Protein AF-A0A7S0F128-F1 (afdb_monomer)

Nearest PDB structures (foldseek):
  6a6o-assembly1_A  TM=8.623E-01  e=6.755E-11  Caldicellulosiruptor acetigenus 6A
  3bxp-assembly1_A  TM=6.595E-01  e=3.111E-07  Lactiplantibacillus plantarum WCFS1
  6nkf-assembly2_B  TM=7.740E-01  e=2.042E-06  metagenome
  1cle-assembly1_A  TM=6.226E-01  e=1.978E-05  Limtongozyma cylindracea
  1llf-assembly1_B  TM=6.114E-01  e=4.310E-05  Limtongozyma cylindracea

Radius of gyration: 17.19 Å; Cα contacts (8 Å, |Δi|>4): 386; chains: 1; bounding box: 52×35×49 Å

Solvent-accessible surface area (backbone atoms only — not comparable to full-atom values): 11324 Å² total; per-residue (Å²): 116,78,78,53,59,84,44,45,72,32,43,60,30,86,76,58,48,73,45,81,72,36,71,45,38,81,91,66,60,88,60,60,25,39,35,36,38,34,28,38,26,43,78,54,37,26,43,49,32,65,94,47,77,68,48,52,49,53,52,52,54,52,48,68,67,26,61,32,28,34,30,40,47,46,48,36,19,45,70,61,68,86,42,102,56,88,52,51,30,87,67,87,66,35,49,62,63,47,65,27,40,49,40,50,33,49,47,41,9,47,53,31,45,43,24,69,71,36,74,90,71,42,32,33,51,84,36,35,31,36,35,12,28,27,38,15,10,28,46,47,53,50,32,66,73,48,34,85,60,83,83,67,78,85,86,57,80,48,68,76,45,69,28,58,57,72,41,78,44,70,43,74,52,45,69,63,73,78,74,44,70,101,81,61,80,84,83,80,79,82,80,75,76,82,76,88,84,81,86,133

Organism: NCBI:txid33657

InterPro domains:
  IPR013094 Alpha/beta hydrolase fold-3 [PF07859] (106-179)
  IPR029058 Alpha/Beta hydrolase fold [G3DSA:3.40.50.1820] (18-198)
  IPR029058 Alpha/Beta hydrolase fold [SSF53474] (30-180)
  IPR050300 GDXG lipolytic enzyme [PTHR48081] (28-182)

Sequence (200 aa):
LPELKAFHGLGRVEVPGVALACAPSASTQSAPATSVIVAPGGAYKFVGVPGKPEADSVLQWLCATGDVAVFVLKYRVPVVGPPATPEISNFGGLPWGDAALMDAQRAVRLVRWWAAHNQSLKLDPSRVGFLGLSAGAHLVAHLAWRHDERLYARLDAVDEENALPNFQILVYPWNLERLAPSSRWLGVTLQRQPSNASRL

Foldseek 3Di:
DVVLVVQPFAQFDPDKDKDWLAAADPVQPPAAAAEEEEFADDQLRGGDDDPDPPSVVVSVVVRVVSRYTYMYIDFGGANDHQDPDRFFGPPVRHGPCLRRLVSLLLNLLVVLVCCVPVVVRRHDSLRYEYEYAAQGLLSLLLCQLCQPPDSDDDDDPSNVDRSHHNYYHRHNYYDNVVSDDPPDDSDDDDDDDPDPPPDD

Secondary structure (DSSP, 8-state):
-GGGGGGTTBSSB-S-EEEEEEPPPTTT-SSPEEEEEEE--STTTSB--SS-HHHHHHHHHHHHH-SEEEEEEE--B-SSSS-SSTTB-TTTTPBTTHHHHHHHHHHHHHHHHHHHH-TTT-EEEEEEEEEEETHHHHHHHHHHHSTTS--S---SGGGGS--S-SEEEEES-S-GGGG--TT--------PPPP-----

Mean predicted aligned error: 9.22 Å

Structure (mmCIF, N/CA/C/O backbone):
data_AF-A0A7S0F128-F1
#
_entry.id   AF-A0A7S0F128-F1
#
loop_
_atom_site.group_PDB
_atom_site.id
_atom_site.type_symbol
_atom_site.label_atom_id
_atom_site.label_alt_id
_atom_site.label_comp_id
_atom_site.label_asym_id
_atom_site.label_entity_id
_atom_site.label_seq_id
_atom_site.pdbx_PDB_ins_code
_atom_site.Cartn_x
_atom_site.Cartn_y
_atom_site.Cartn_z
_atom_site.occupancy
_atom_site.B_iso_or_equiv
_atom_site.auth_seq_id
_atom_site.auth_comp_id
_atom_site.auth_asym_id
_atom_site.auth_atom_id
_atom_site.pdbx_PDB_model_num
ATOM 1 N N . LEU A 1 1 ? 10.679 6.109 15.583 1.00 51.44 1 LEU A N 1
ATOM 2 C CA . LEU A 1 1 ? 10.374 4.940 14.724 1.00 51.44 1 LEU A CA 1
ATOM 3 C C . LEU A 1 1 ? 11.666 4.294 14.218 1.00 51.44 1 LEU A C 1
ATOM 5 O O . LEU A 1 1 ? 12.116 4.617 13.125 1.00 51.44 1 LEU A O 1
ATOM 9 N N . PRO A 1 2 ? 12.318 3.439 15.024 1.00 40.84 2 PRO A N 1
ATOM 10 C CA . PRO A 1 2 ? 13.569 2.770 14.645 1.00 40.84 2 PRO A CA 1
ATOM 11 C C . PRO A 1 2 ? 13.434 1.868 13.408 1.00 40.84 2 PRO A C 1
ATOM 13 O O . PRO A 1 2 ? 14.369 1.794 12.619 1.00 40.84 2 PRO A O 1
ATOM 16 N N . GLU A 1 3 ? 12.267 1.255 13.194 1.00 47.59 3 GLU A N 1
ATOM 17 C CA . GLU A 1 3 ? 12.024 0.302 12.096 1.00 47.59 3 GLU A CA 1
ATOM 18 C C . GLU A 1 3 ? 11.924 0.969 10.713 1.00 47.59 3 GLU A C 1
ATOM 20 O O . GLU A 1 3 ? 12.293 0.379 9.699 1.00 47.59 3 GLU A O 1
ATOM 25 N N . LEU A 1 4 ? 11.558 2.255 10.663 1.00 55.09 4 LEU A N 1
ATOM 26 C CA . LEU A 1 4 ? 11.583 3.047 9.428 1.00 55.09 4 LEU A CA 1
ATOM 27 C C . LEU A 1 4 ? 13.004 3.441 8.992 1.00 55.09 4 LEU A C 1
ATOM 29 O O . LEU A 1 4 ? 13.188 3.920 7.876 1.00 55.09 4 LEU A O 1
ATOM 33 N N . LYS A 1 5 ? 14.040 3.210 9.815 1.00 51.34 5 LYS A N 1
ATOM 34 C CA . LYS A 1 5 ? 15.436 3.439 9.394 1.00 51.34 5 LYS A CA 1
ATOM 35 C C . LYS A 1 5 ? 15.837 2.543 8.216 1.00 51.34 5 LYS A C 1
ATOM 37 O O . LYS A 1 5 ? 16.648 2.960 7.398 1.00 51.34 5 LYS A O 1
ATOM 42 N N . ALA A 1 6 ? 15.214 1.368 8.071 1.00 53.59 6 ALA A N 1
ATOM 43 C CA . ALA A 1 6 ? 15.409 0.470 6.926 1.00 53.59 6 ALA A CA 1
ATOM 44 C C . ALA A 1 6 ? 14.787 0.987 5.606 1.00 53.59 6 ALA A C 1
ATOM 46 O O . ALA A 1 6 ? 14.883 0.316 4.575 1.00 53.59 6 ALA A O 1
ATOM 47 N N . PHE A 1 7 ? 14.131 2.153 5.639 1.00 55.12 7 PHE A N 1
ATOM 48 C CA . PHE A 1 7 ? 13.485 2.809 4.501 1.00 55.12 7 PHE A CA 1
ATOM 49 C C . PHE A 1 7 ? 14.246 4.068 4.031 1.00 55.12 7 PHE A C 1
ATOM 51 O O . PHE A 1 7 ? 13.759 4.756 3.142 1.00 55.12 7 PHE A O 1
ATOM 58 N N . HIS A 1 8 ? 15.419 4.376 4.606 1.00 53.56 8 HIS A N 1
ATOM 59 C CA . HIS A 1 8 ? 16.143 5.637 4.391 1.00 53.56 8 HIS A CA 1
ATOM 60 C C . HIS A 1 8 ? 16.743 5.784 2.987 1.00 53.56 8 HIS A C 1
ATOM 62 O O . HIS A 1 8 ? 17.590 4.979 2.606 1.00 53.56 8 HIS A O 1
ATOM 68 N N . GLY A 1 9 ? 16.374 6.852 2.262 1.00 53.94 9 GLY A N 1
ATOM 69 C CA . GLY A 1 9 ? 17.091 7.356 1.081 1.00 53.94 9 GLY A CA 1
ATOM 70 C C . GLY A 1 9 ? 17.435 6.282 0.050 1.00 53.94 9 GLY A C 1
ATOM 71 O O . GLY A 1 9 ? 18.513 6.317 -0.544 1.00 53.94 9 GLY A O 1
ATOM 72 N N . LEU A 1 10 ? 16.559 5.289 -0.106 1.00 59.03 10 LEU A N 1
ATOM 73 C CA . LEU A 1 10 ? 16.876 4.099 -0.875 1.00 59.03 10 LEU A CA 1
ATOM 74 C C . LEU A 1 10 ? 16.867 4.461 -2.355 1.00 59.03 10 LEU A C 1
ATOM 76 O O . LEU A 1 10 ? 15.809 4.774 -2.894 1.00 59.03 10 LEU A O 1
ATOM 80 N N . GLY A 1 11 ? 18.049 4.431 -2.978 1.00 65.38 11 GLY A N 1
ATOM 81 C CA . GLY A 1 11 ? 18.218 4.487 -4.430 1.00 65.38 11 GLY A CA 1
ATOM 82 C C . GLY A 1 11 ? 17.528 3.290 -5.085 1.00 65.38 11 GLY A C 1
ATOM 83 O O . GLY A 1 11 ? 16.309 3.274 -5.207 1.00 65.38 11 GLY A O 1
ATOM 84 N N . ARG A 1 12 ? 18.275 2.240 -5.462 1.00 75.19 12 ARG A N 1
ATOM 85 C CA . ARG A 1 12 ? 17.626 0.977 -5.863 1.00 75.19 12 ARG A CA 1
ATOM 86 C C . ARG A 1 12 ? 16.820 0.431 -4.705 1.00 75.19 12 ARG A C 1
ATOM 88 O O . ARG A 1 12 ? 17.366 0.230 -3.622 1.00 75.19 12 ARG A O 1
ATOM 95 N N . VAL A 1 13 ? 15.584 0.050 -4.982 1.00 81.44 13 VAL A N 1
ATOM 96 C CA . VAL A 1 13 ? 14.860 -0.884 -4.125 1.00 81.44 13 VAL A CA 1
ATOM 97 C C . VAL A 1 13 ? 14.639 -2.149 -4.930 1.00 81.44 13 VAL A C 1
ATOM 99 O O . VAL A 1 13 ? 13.891 -2.136 -5.899 1.00 81.44 13 VAL A O 1
ATOM 102 N N . GLU A 1 14 ? 15.306 -3.233 -4.544 1.00 82.69 14 GLU A N 1
ATOM 103 C CA . GLU A 1 14 ? 15.097 -4.562 -5.136 1.00 82.69 14 GLU A CA 1
ATOM 104 C C . GLU A 1 14 ? 14.191 -5.439 -4.280 1.00 82.69 14 GLU A C 1
ATOM 106 O O . GLU A 1 14 ? 13.416 -6.227 -4.812 1.00 82.69 14 GLU A O 1
ATOM 111 N N . VAL A 1 15 ? 14.275 -5.279 -2.959 1.00 87.62 15 VAL A N 1
ATOM 112 C CA . VAL A 1 15 ? 13.485 -6.044 -1.997 1.00 87.62 15 VAL A CA 1
ATOM 113 C C . VAL A 1 15 ? 12.378 -5.139 -1.458 1.00 87.62 15 VAL A C 1
ATOM 115 O O . VAL A 1 15 ? 12.677 -4.212 -0.688 1.00 87.62 15 VAL A O 1
ATOM 118 N N . PRO A 1 16 ? 11.118 -5.362 -1.868 1.00 91.75 16 PRO A N 1
ATOM 119 C CA . PRO A 1 16 ? 9.998 -4.581 -1.373 1.00 91.75 16 PRO A CA 1
ATOM 120 C C . PRO A 1 16 ? 9.694 -4.920 0.086 1.00 91.75 16 PRO A C 1
ATOM 122 O O . PRO A 1 16 ? 10.146 -5.931 0.624 1.00 91.75 16 PRO A O 1
ATOM 125 N N . GLY A 1 17 ? 8.915 -4.070 0.744 1.00 91.94 17 GLY A N 1
ATOM 126 C CA . GLY A 1 17 ? 8.465 -4.344 2.103 1.00 91.94 17 GLY A CA 1
ATOM 127 C C . GLY A 1 17 ? 7.377 -3.398 2.578 1.00 91.94 17 GLY A C 1
ATOM 128 O O . GLY A 1 17 ? 7.241 -2.281 2.083 1.00 91.94 17 GLY A O 1
ATOM 129 N N . VAL A 1 18 ? 6.632 -3.855 3.578 1.00 94.31 18 VAL A N 1
ATOM 130 C CA . VAL A 1 18 ? 5.614 -3.071 4.276 1.00 94.31 18 VAL A CA 1
ATOM 131 C C . VAL A 1 18 ? 5.978 -3.050 5.752 1.00 94.31 18 VAL A C 1
ATOM 133 O O . VAL A 1 18 ? 6.221 -4.104 6.332 1.00 94.31 18 VAL A O 1
ATOM 136 N N . ALA A 1 19 ? 6.027 -1.863 6.350 1.00 92.06 19 ALA A N 1
ATOM 137 C CA . ALA A 1 19 ? 6.292 -1.701 7.778 1.00 92.06 19 ALA A CA 1
ATOM 138 C C . ALA A 1 19 ? 5.160 -0.936 8.459 1.00 92.06 19 ALA A C 1
ATOM 140 O O . ALA A 1 19 ? 4.629 0.016 7.890 1.00 92.06 19 ALA A O 1
ATOM 141 N N . LEU A 1 20 ? 4.819 -1.328 9.687 1.00 93.19 20 LEU A N 1
ATOM 142 C CA . LEU A 1 20 ? 3.905 -0.576 10.541 1.00 93.19 20 LEU A CA 1
ATOM 143 C C . LEU A 1 20 ? 4.643 0.655 11.088 1.00 93.19 20 LEU A C 1
ATOM 145 O O . LEU A 1 20 ? 5.592 0.532 11.857 1.00 93.19 20 LEU A O 1
ATOM 149 N N . ALA A 1 21 ? 4.217 1.848 10.680 1.00 91.00 21 ALA A N 1
ATOM 150 C CA . ALA A 1 21 ? 4.752 3.103 11.195 1.00 91.00 21 ALA A CA 1
ATOM 151 C C . ALA A 1 21 ? 4.134 3.458 12.549 1.00 91.00 21 ALA A C 1
ATOM 153 O O . ALA A 1 21 ? 4.846 3.873 13.454 1.00 91.00 21 ALA A O 1
ATOM 154 N N . CYS A 1 22 ? 2.826 3.286 12.713 1.00 92.12 22 CYS A N 1
ATOM 155 C CA . CYS A 1 22 ? 2.161 3.471 13.997 1.00 92.12 22 CYS A CA 1
ATOM 156 C C . CYS A 1 22 ? 0.874 2.652 14.054 1.00 92.12 22 CYS A C 1
ATOM 158 O O . CYS A 1 22 ? 0.172 2.498 13.053 1.00 92.12 22 CYS A O 1
ATOM 160 N N . ALA A 1 23 ? 0.587 2.125 15.239 1.00 92.56 23 ALA A N 1
ATOM 161 C CA . ALA A 1 23 ? -0.682 1.489 15.549 1.00 92.56 23 ALA A CA 1
ATOM 162 C C . ALA A 1 23 ? -1.699 2.544 16.030 1.00 92.56 23 ALA A C 1
ATOM 164 O O . ALA A 1 23 ? -1.287 3.569 16.582 1.00 92.56 23 ALA A O 1
ATOM 165 N N . PRO A 1 24 ? -3.008 2.291 15.871 1.00 89.62 24 PRO A N 1
ATOM 166 C CA . PRO A 1 24 ? -4.052 3.119 16.465 1.00 89.62 24 PRO A CA 1
ATOM 167 C C . PRO A 1 24 ? -3.903 3.155 17.990 1.00 89.62 24 PRO A C 1
ATOM 169 O O . PRO A 1 24 ? -3.506 2.165 18.613 1.00 89.62 24 PRO A O 1
ATOM 172 N N . SER A 1 25 ? -4.251 4.284 18.605 1.00 84.25 25 SER A N 1
ATOM 173 C CA . SER A 1 25 ? -4.171 4.442 20.057 1.00 84.25 25 SER A CA 1
ATOM 174 C C . SER A 1 25 ? -5.122 3.474 20.761 1.00 84.25 25 SER A C 1
ATOM 176 O O . SER A 1 25 ? -6.275 3.313 20.372 1.00 84.25 25 SER A O 1
ATOM 178 N N . ALA A 1 26 ? -4.678 2.849 21.852 1.00 73.94 26 ALA A N 1
ATOM 179 C CA . ALA A 1 26 ? -5.546 1.978 22.645 1.00 73.94 26 ALA A CA 1
ATOM 180 C C . ALA A 1 26 ? -6.732 2.743 23.271 1.00 73.94 26 ALA A C 1
ATOM 182 O O . ALA A 1 26 ? -7.783 2.152 23.509 1.00 73.94 26 ALA A O 1
ATOM 183 N N . SER A 1 27 ? -6.583 4.052 23.507 1.00 64.31 27 SER A N 1
ATOM 184 C CA . SER A 1 27 ? -7.624 4.909 24.093 1.00 64.31 27 SER A CA 1
ATOM 185 C C . SER A 1 27 ? -8.764 5.265 23.133 1.00 64.31 27 SER A C 1
ATOM 187 O O . SER A 1 27 ? -9.815 5.700 23.595 1.00 64.31 27 SER A O 1
ATOM 189 N N . THR A 1 28 ? -8.580 5.089 21.820 1.00 62.50 28 THR A N 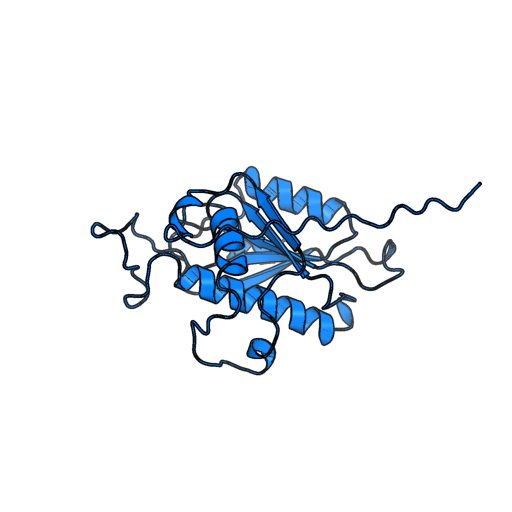1
ATOM 190 C CA . THR A 1 28 ? -9.581 5.418 20.786 1.00 62.50 28 THR A CA 1
ATOM 191 C C . THR A 1 28 ? -10.352 4.184 20.292 1.00 62.50 28 THR A C 1
ATOM 193 O O . THR A 1 28 ? -11.352 4.305 19.584 1.00 62.50 28 THR A O 1
ATOM 196 N N . GLN A 1 29 ? -9.948 2.974 20.698 1.00 64.38 29 GLN A N 1
ATOM 197 C CA . GLN A 1 29 ? -10.476 1.714 20.166 1.00 64.38 29 GLN A CA 1
ATOM 198 C C . GLN A 1 29 ? -11.763 1.247 20.859 1.00 64.38 29 GLN A C 1
ATOM 200 O O . GLN A 1 29 ? -11.754 0.344 21.697 1.00 64.38 29 GLN A O 1
ATOM 205 N N . SER A 1 30 ? -12.895 1.814 20.444 1.00 71.62 30 SER A N 1
ATOM 206 C CA . SER A 1 30 ? -14.219 1.204 20.668 1.00 71.62 30 SER A CA 1
ATOM 207 C C . SER A 1 30 ? -14.607 0.192 19.577 1.00 71.62 30 SER A C 1
ATOM 209 O O . SER A 1 30 ? -15.496 -0.630 19.787 1.00 71.62 30 SER A O 1
ATOM 211 N N . ALA A 1 31 ? -13.922 0.222 18.428 1.00 83.69 31 ALA A N 1
ATOM 212 C CA . ALA A 1 31 ? -14.157 -0.638 17.270 1.00 83.69 31 ALA A CA 1
ATOM 213 C C . ALA A 1 31 ? -12.842 -0.911 16.509 1.00 83.69 31 ALA A C 1
ATOM 215 O O . ALA A 1 31 ? -11.868 -0.178 16.712 1.00 83.69 31 ALA A O 1
ATOM 216 N N . PRO A 1 32 ? -12.799 -1.931 15.627 1.00 89.94 32 PRO A N 1
ATOM 217 C CA . PRO A 1 32 ? -11.642 -2.177 14.773 1.00 89.94 32 PRO A CA 1
ATOM 218 C C . PRO A 1 32 ? -11.295 -0.963 13.892 1.00 89.94 32 PRO A C 1
ATOM 220 O O . PRO A 1 32 ? -12.169 -0.336 13.285 1.00 89.94 32 PRO A O 1
ATOM 223 N N . ALA A 1 33 ? -10.010 -0.612 13.844 1.00 93.88 33 ALA A N 1
ATOM 224 C CA . ALA A 1 33 ? -9.526 0.613 13.215 1.00 93.88 33 ALA A CA 1
ATOM 225 C C . ALA A 1 33 ? -9.292 0.469 11.701 1.00 93.88 33 ALA A C 1
ATOM 227 O O . ALA A 1 33 ? -9.146 -0.626 11.157 1.00 93.88 33 ALA A O 1
ATOM 228 N N . THR A 1 34 ? -9.216 1.614 11.017 1.00 96.25 34 THR A N 1
ATOM 229 C CA . THR A 1 34 ? -8.847 1.687 9.592 1.00 96.25 34 THR A CA 1
ATOM 230 C C . THR A 1 34 ? -7.345 1.518 9.415 1.00 96.25 34 THR A C 1
ATOM 232 O O . THR A 1 34 ? -6.562 2.048 10.203 1.00 96.25 34 THR A O 1
ATOM 235 N N . SER A 1 35 ? -6.943 0.837 8.345 1.00 98.00 35 SER A N 1
ATOM 236 C CA . SER A 1 35 ? -5.546 0.777 7.908 1.00 98.00 35 SER A CA 1
ATOM 237 C C . SER A 1 35 ? -5.308 1.743 6.753 1.00 98.00 35 SER A C 1
ATOM 239 O O . SER A 1 35 ? -6.100 1.785 5.814 1.00 98.00 35 SER A O 1
ATOM 241 N N . VAL A 1 36 ? -4.204 2.485 6.787 1.00 98.00 36 VAL A N 1
ATOM 242 C CA . VAL A 1 36 ? -3.748 3.343 5.688 1.00 98.00 36 VAL A CA 1
ATOM 243 C C . VAL A 1 36 ? -2.346 2.917 5.283 1.00 98.00 36 VAL A C 1
ATOM 245 O O . VAL A 1 36 ? -1.403 3.033 6.061 1.00 98.00 36 VAL A O 1
ATOM 248 N N . ILE A 1 37 ? -2.204 2.440 4.050 1.00 98.06 37 ILE A N 1
ATOM 249 C CA . ILE A 1 37 ? -0.902 2.192 3.428 1.00 98.06 37 ILE A CA 1
ATOM 250 C C . ILE A 1 37 ? -0.433 3.492 2.787 1.00 98.06 37 ILE A C 1
ATOM 252 O O . ILE A 1 37 ? -1.193 4.130 2.068 1.00 98.06 37 ILE A O 1
ATOM 256 N N . VAL A 1 38 ? 0.810 3.887 3.028 1.00 95.94 38 VAL A N 1
ATOM 257 C CA . VAL A 1 38 ? 1.431 5.086 2.468 1.00 95.94 38 VAL A CA 1
ATOM 258 C C . VAL A 1 38 ? 2.512 4.662 1.480 1.00 95.94 38 VAL A C 1
ATOM 260 O O . VAL A 1 38 ? 3.491 4.027 1.869 1.00 95.94 38 VAL A O 1
ATOM 263 N N . ALA A 1 39 ? 2.339 5.017 0.205 1.00 94.44 39 ALA A N 1
ATOM 264 C CA . ALA A 1 39 ? 3.353 4.916 -0.842 1.00 94.44 39 ALA A CA 1
ATOM 265 C C . ALA A 1 39 ? 4.040 6.281 -1.022 1.00 94.44 39 ALA A C 1
ATOM 267 O O . ALA A 1 39 ? 3.429 7.216 -1.554 1.00 94.44 39 ALA A O 1
ATOM 268 N N . PRO A 1 40 ? 5.310 6.418 -0.613 1.00 92.00 40 PRO A N 1
ATOM 269 C CA . PRO A 1 40 ? 6.042 7.666 -0.763 1.00 92.00 40 PRO A CA 1
ATOM 270 C C . PRO A 1 40 ? 6.310 8.033 -2.226 1.00 92.00 40 PRO A C 1
ATOM 272 O O . PRO A 1 40 ? 6.249 7.191 -3.123 1.00 92.00 40 PRO A O 1
ATOM 275 N N . GLY A 1 41 ? 6.656 9.298 -2.462 1.00 88.00 41 GLY A N 1
ATOM 276 C CA . GLY A 1 41 ? 7.146 9.769 -3.756 1.00 88.00 41 GLY A CA 1
ATOM 277 C C . GLY A 1 41 ? 8.598 9.364 -4.034 1.00 88.00 41 GLY A C 1
ATOM 278 O O . GLY A 1 41 ? 9.190 8.560 -3.316 1.00 88.00 41 GLY A O 1
ATOM 279 N N . GLY A 1 42 ? 9.180 9.967 -5.075 1.00 85.56 42 GLY A N 1
ATOM 280 C CA . GLY A 1 42 ? 10.570 9.720 -5.493 1.00 85.56 42 GLY A CA 1
ATOM 281 C C . GLY A 1 42 ? 10.753 9.417 -6.983 1.00 85.56 42 GLY A C 1
ATOM 282 O O . GLY A 1 42 ? 11.773 8.863 -7.388 1.00 85.56 42 GLY A O 1
ATOM 283 N N . ALA A 1 43 ? 9.767 9.788 -7.812 1.00 84.75 43 ALA A N 1
ATOM 284 C CA . ALA A 1 43 ? 9.818 9.714 -9.277 1.00 84.75 43 ALA A CA 1
ATOM 285 C C . ALA A 1 43 ? 10.152 8.318 -9.846 1.00 84.75 43 ALA A C 1
ATOM 287 O O . ALA A 1 43 ? 10.719 8.231 -10.933 1.00 84.75 43 ALA A O 1
ATOM 288 N N . TYR A 1 44 ? 9.848 7.243 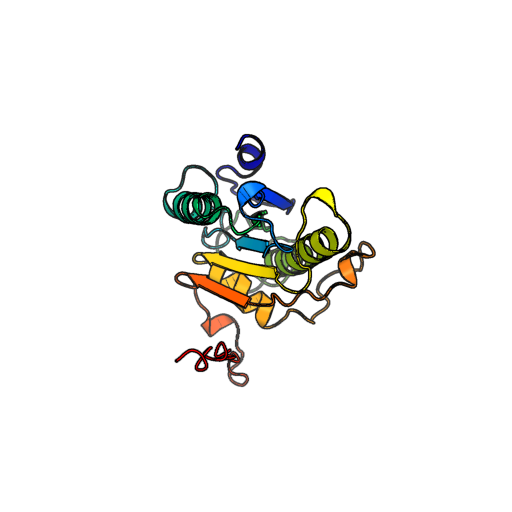-9.104 1.00 83.81 44 TYR A N 1
ATOM 289 C CA . TYR A 1 44 ? 10.284 5.870 -9.406 1.00 83.81 44 TYR A CA 1
ATOM 290 C C . TYR A 1 44 ? 11.811 5.703 -9.543 1.00 83.81 44 TYR A C 1
ATOM 292 O O . TYR A 1 44 ? 12.273 4.744 -10.150 1.00 83.81 44 TYR A O 1
ATOM 300 N N . LYS A 1 45 ? 12.602 6.626 -8.985 1.00 77.69 45 LYS A N 1
ATOM 301 C CA . LYS A 1 45 ? 14.077 6.581 -8.961 1.00 77.69 45 LYS A CA 1
ATOM 302 C C . LYS A 1 45 ? 14.628 6.252 -7.575 1.00 77.69 45 LYS A C 1
ATOM 304 O O . LYS A 1 45 ? 15.754 5.789 -7.444 1.00 77.69 45 LYS A O 1
ATOM 309 N N . PHE A 1 46 ? 13.846 6.561 -6.549 1.00 78.31 46 PHE A N 1
ATOM 310 C CA . PHE A 1 46 ? 14.100 6.266 -5.147 1.00 78.31 46 PHE A CA 1
ATOM 311 C C . PHE A 1 46 ? 12.752 6.201 -4.420 1.00 78.31 46 PHE A C 1
ATOM 313 O O . PHE A 1 46 ? 11.735 6.643 -4.961 1.00 78.31 46 PHE A O 1
ATOM 320 N N . VAL A 1 47 ? 12.736 5.685 -3.193 1.00 79.56 47 VAL A N 1
ATOM 321 C CA . VAL A 1 47 ? 11.566 5.780 -2.306 1.00 79.56 47 VAL A CA 1
ATOM 322 C C . VAL A 1 47 ? 11.851 6.837 -1.243 1.00 79.56 47 VAL A C 1
ATOM 324 O O . VAL A 1 47 ? 12.819 6.735 -0.489 1.00 79.56 47 VAL A O 1
ATOM 327 N N . GLY A 1 48 ? 11.036 7.890 -1.205 1.00 67.69 48 GLY A N 1
ATOM 328 C CA . GLY A 1 48 ? 11.217 9.022 -0.299 1.00 67.69 48 GLY A CA 1
ATOM 329 C C . GLY A 1 48 ? 10.797 8.719 1.140 1.00 67.69 48 GLY A C 1
ATOM 330 O O . GLY A 1 48 ? 9.696 9.076 1.531 1.00 67.69 48 GLY A O 1
ATOM 331 N N . VAL A 1 49 ? 11.661 8.095 1.941 1.00 59.97 49 VAL A N 1
ATOM 332 C CA . VAL A 1 49 ? 11.513 7.974 3.411 1.00 59.97 49 VAL A CA 1
ATOM 333 C C . VAL A 1 49 ? 12.903 7.900 4.061 1.00 59.97 49 VAL A C 1
ATOM 335 O O . VAL A 1 49 ? 13.865 7.605 3.356 1.00 59.97 49 VAL A O 1
ATOM 338 N N . PRO A 1 50 ? 13.059 8.089 5.386 1.00 51.53 50 PRO A N 1
ATOM 339 C CA . PRO A 1 50 ? 12.820 9.294 6.202 1.00 51.53 50 PRO A CA 1
ATOM 340 C C . PRO A 1 50 ? 13.925 10.368 6.058 1.00 51.53 50 PRO A C 1
ATOM 342 O O . PRO A 1 50 ? 15.057 10.043 5.710 1.00 51.53 50 PRO A O 1
ATOM 345 N N . GLY A 1 51 ? 13.624 11.635 6.382 1.00 50.50 51 GLY A N 1
ATOM 346 C CA . GLY A 1 51 ? 14.515 12.806 6.226 1.00 50.50 51 GLY A CA 1
ATOM 347 C C . GLY A 1 51 ? 14.115 13.741 5.074 1.00 50.50 51 GLY A C 1
ATOM 348 O O . GLY A 1 51 ? 14.836 14.685 4.741 1.00 50.50 51 GLY A O 1
ATOM 349 N N . LYS A 1 52 ? 12.966 13.472 4.442 1.00 58.97 52 LYS A N 1
ATOM 350 C CA . LYS A 1 52 ? 12.357 14.319 3.413 1.00 58.97 52 LYS A CA 1
ATOM 351 C C . LYS A 1 52 ? 11.054 14.901 3.970 1.00 58.97 52 LYS A C 1
ATOM 353 O O . LYS A 1 52 ? 10.204 14.119 4.390 1.00 58.97 52 LYS A O 1
ATOM 358 N N . PRO A 1 53 ? 10.853 16.233 3.919 1.00 61.72 53 PRO A N 1
ATOM 359 C CA . PRO A 1 53 ? 9.723 16.892 4.583 1.00 61.72 53 PRO A CA 1
ATOM 360 C C . PRO A 1 53 ? 8.337 16.357 4.201 1.00 61.72 53 PRO A C 1
ATOM 362 O O . PRO A 1 53 ? 7.414 16.415 5.004 1.00 61.72 53 PRO A O 1
ATOM 365 N N . GLU A 1 54 ? 8.180 15.836 2.986 1.00 70.25 54 GLU A N 1
ATOM 366 C CA . GLU A 1 54 ? 6.873 15.539 2.399 1.00 70.25 54 GLU A CA 1
ATOM 367 C C . GLU A 1 54 ? 6.204 14.286 2.997 1.00 70.25 54 GLU A C 1
ATOM 369 O O . GLU A 1 54 ? 5.129 14.375 3.588 1.00 70.25 54 GLU A O 1
ATOM 374 N N . ALA A 1 55 ? 6.858 13.120 2.912 1.00 73.12 55 ALA A N 1
ATOM 375 C CA . ALA A 1 55 ? 6.319 11.872 3.459 1.00 73.12 55 ALA A CA 1
ATOM 376 C C . ALA A 1 55 ? 6.308 11.878 4.995 1.00 73.12 55 ALA A C 1
ATOM 378 O O . ALA A 1 55 ? 5.355 11.394 5.603 1.00 73.12 55 ALA A O 1
ATOM 379 N N . ASP A 1 56 ? 7.328 12.476 5.621 1.00 79.75 56 ASP A N 1
ATOM 380 C CA . ASP A 1 56 ? 7.421 12.555 7.080 1.00 79.75 56 ASP A CA 1
ATOM 381 C C . ASP A 1 56 ? 6.256 13.367 7.667 1.00 79.75 56 ASP A C 1
ATOM 383 O O . ASP A 1 56 ? 5.687 12.954 8.675 1.00 79.75 56 ASP A O 1
ATOM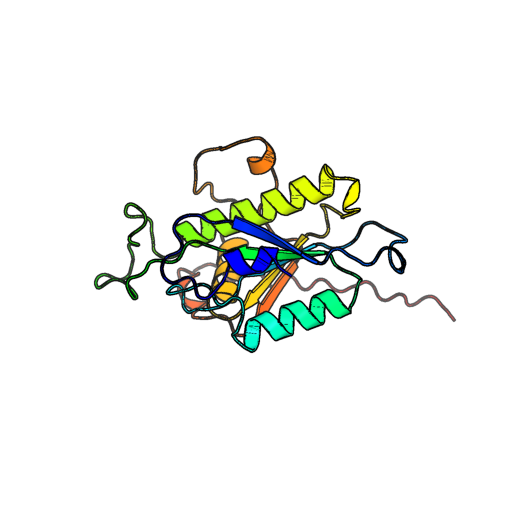 387 N N . SER A 1 57 ? 5.839 14.461 7.016 1.00 83.19 57 SER A N 1
ATOM 388 C CA . SER A 1 57 ? 4.705 15.274 7.482 1.00 83.19 57 SER A CA 1
ATOM 389 C C . SER A 1 57 ? 3.380 14.513 7.412 1.00 83.19 57 SER A C 1
ATOM 391 O O . SER A 1 57 ? 2.593 14.565 8.355 1.00 83.19 57 SER A O 1
ATOM 393 N N . VAL A 1 58 ? 3.138 13.758 6.332 1.00 87.69 58 VAL A N 1
ATOM 394 C CA . VAL A 1 58 ? 1.918 12.943 6.191 1.00 87.69 58 VAL A CA 1
ATOM 395 C C . VAL A 1 58 ? 1.889 11.815 7.220 1.00 87.69 58 VAL A C 1
ATOM 397 O O . VAL A 1 58 ? 0.857 11.596 7.853 1.00 87.69 58 VAL A O 1
ATOM 400 N N . LEU A 1 59 ? 3.014 11.123 7.427 1.00 88.75 59 LEU A N 1
ATOM 401 C CA . LEU A 1 59 ? 3.109 10.059 8.428 1.00 88.75 59 LEU A CA 1
ATOM 402 C C . LEU A 1 59 ? 2.910 10.602 9.843 1.00 88.75 59 LEU A C 1
ATOM 404 O O . LEU A 1 59 ? 2.139 10.028 10.608 1.00 88.75 59 LEU A O 1
ATOM 408 N N . GLN A 1 60 ? 3.558 11.719 10.181 1.00 88.94 60 GLN A N 1
ATOM 409 C CA . GLN A 1 60 ? 3.391 12.370 11.480 1.00 88.94 60 GLN A CA 1
ATOM 410 C C . GLN A 1 60 ? 1.942 12.791 11.708 1.00 88.94 60 GLN A C 1
ATOM 412 O O . GLN A 1 60 ? 1.396 12.502 12.768 1.00 88.94 60 GLN A O 1
ATOM 417 N N . TRP A 1 61 ? 1.309 13.415 10.713 1.00 90.19 61 TRP A N 1
ATOM 418 C CA . TRP A 1 61 ? -0.081 13.843 10.815 1.00 90.19 61 TRP A CA 1
ATOM 419 C C . TRP A 1 61 ? -1.032 12.656 11.002 1.00 90.19 61 TRP A C 1
ATOM 421 O O . TRP A 1 61 ? -1.803 12.652 11.958 1.00 90.19 61 TRP A O 1
ATOM 431 N N . LEU A 1 62 ? -0.935 11.617 10.160 1.00 91.88 62 LEU A N 1
ATOM 432 C CA . LEU A 1 62 ? -1.775 10.420 10.279 1.00 91.88 62 LEU A CA 1
ATOM 433 C C . LEU A 1 62 ? -1.587 9.734 11.636 1.00 91.88 62 LEU A C 1
ATOM 435 O O . LEU A 1 62 ? -2.571 9.415 12.299 1.00 91.88 62 LEU A O 1
ATOM 439 N N . CYS A 1 63 ? -0.342 9.552 12.079 1.00 91.94 63 CYS A N 1
ATOM 440 C CA . CYS A 1 63 ? -0.059 8.928 13.369 1.00 91.94 63 CYS A CA 1
ATOM 441 C C . CYS A 1 63 ? -0.542 9.768 14.556 1.00 91.94 63 CYS A C 1
ATOM 443 O O . CYS A 1 63 ? -0.985 9.202 15.552 1.00 91.94 63 CYS A O 1
ATOM 445 N N . ALA A 1 64 ? -0.496 11.100 14.457 1.00 91.19 64 ALA A N 1
ATOM 446 C CA . ALA A 1 64 ? -0.961 11.993 15.514 1.00 91.19 64 ALA A CA 1
ATOM 447 C C . ALA A 1 64 ? -2.483 11.944 15.721 1.00 91.19 64 ALA A C 1
ATOM 449 O O . ALA A 1 64 ? -2.940 12.262 16.815 1.00 91.19 64 ALA A O 1
ATOM 450 N N . THR A 1 65 ? -3.262 11.522 14.714 1.00 89.50 65 THR A N 1
ATOM 451 C CA . THR A 1 65 ? -4.714 11.316 14.886 1.00 89.50 65 THR A CA 1
ATOM 452 C C . THR A 1 65 ? -5.023 10.223 15.908 1.00 89.50 65 THR A C 1
ATOM 454 O O . THR A 1 65 ? -5.992 10.329 16.648 1.00 89.50 65 THR A O 1
ATOM 457 N N . GLY A 1 66 ? -4.200 9.169 15.966 1.00 87.69 66 GLY A N 1
ATOM 458 C CA . GLY A 1 66 ? -4.431 8.006 16.823 1.00 87.69 66 GLY A CA 1
ATOM 459 C C . GLY A 1 66 ? -5.593 7.097 16.393 1.00 87.69 66 GLY A C 1
ATOM 460 O O . GLY A 1 66 ? -5.840 6.102 17.073 1.00 87.69 66 GLY A O 1
ATOM 461 N N . ASP A 1 67 ? -6.277 7.385 15.281 1.00 89.88 67 ASP A N 1
ATOM 462 C CA . ASP A 1 67 ? -7.492 6.670 14.848 1.00 89.88 67 ASP A CA 1
ATOM 463 C C . ASP A 1 67 ? -7.235 5.574 13.800 1.00 89.88 67 ASP A C 1
ATOM 465 O O . ASP A 1 67 ? -8.100 4.734 13.533 1.00 89.88 67 ASP A O 1
ATOM 469 N N . VAL A 1 68 ? -6.051 5.573 13.181 1.00 94.00 68 VAL A N 1
ATOM 470 C CA . VAL A 1 68 ? -5.702 4.667 12.078 1.00 94.00 68 VAL A CA 1
ATOM 471 C C . VAL A 1 68 ? -4.381 3.945 12.328 1.00 94.00 68 VAL A C 1
ATOM 473 O O . VAL A 1 68 ? -3.470 4.485 12.952 1.00 94.00 68 VAL A O 1
ATOM 476 N N . ALA A 1 69 ? -4.255 2.728 11.795 1.00 95.81 69 ALA A N 1
ATOM 477 C CA . ALA A 1 69 ? -2.956 2.086 11.614 1.00 95.81 69 ALA A CA 1
ATOM 478 C C . ALA A 1 69 ? -2.303 2.620 10.342 1.00 95.81 69 ALA A C 1
ATOM 480 O O . ALA A 1 69 ? -2.915 2.587 9.273 1.00 95.81 69 ALA A O 1
ATOM 481 N N . VAL A 1 70 ? -1.053 3.066 10.436 1.00 96.19 70 VAL A N 1
ATOM 482 C CA . VAL A 1 70 ? -0.306 3.573 9.282 1.00 96.19 70 VAL A CA 1
ATOM 483 C C . VAL A 1 70 ? 0.779 2.581 8.909 1.00 96.19 70 VAL A C 1
ATOM 485 O O . VAL A 1 70 ? 1.655 2.274 9.715 1.00 96.19 70 VAL A O 1
ATOM 488 N N . PHE A 1 71 ? 0.746 2.119 7.666 1.00 95.94 71 PHE A N 1
ATOM 489 C CA . PHE A 1 71 ? 1.757 1.258 7.070 1.00 95.94 71 PHE A CA 1
ATOM 490 C C . PHE A 1 71 ? 2.519 2.027 5.994 1.00 95.94 71 PHE A C 1
ATOM 492 O O . PHE A 1 71 ? 1.931 2.831 5.280 1.00 95.94 71 PHE A O 1
ATOM 499 N N . VAL A 1 72 ? 3.814 1.773 5.835 1.00 94.06 72 VAL A N 1
ATOM 500 C CA . VAL A 1 72 ? 4.639 2.385 4.782 1.00 94.06 72 VAL A CA 1
ATOM 501 C C . VAL A 1 72 ? 5.065 1.316 3.795 1.00 94.06 72 VAL A C 1
ATOM 503 O O . VAL A 1 72 ? 5.646 0.303 4.190 1.00 94.06 72 VAL A O 1
ATOM 506 N N . LEU A 1 73 ? 4.807 1.561 2.510 1.00 94.25 73 LEU A N 1
ATOM 507 C CA . LEU A 1 73 ? 5.271 0.719 1.417 1.00 94.25 73 LEU A CA 1
ATOM 508 C C . LEU A 1 73 ? 6.635 1.195 0.910 1.00 94.25 73 LEU A C 1
ATOM 510 O O . LEU A 1 73 ? 6.782 2.304 0.397 1.00 94.25 73 LEU A O 1
ATOM 514 N N . LYS A 1 74 ? 7.613 0.294 0.968 1.00 91.00 74 LYS A N 1
ATOM 515 C CA . LYS A 1 74 ? 8.843 0.340 0.182 1.00 91.00 74 LYS A CA 1
ATOM 516 C C . LYS A 1 74 ? 8.617 -0.503 -1.063 1.00 91.00 74 LYS A C 1
ATOM 518 O O . LYS A 1 74 ? 8.677 -1.728 -0.995 1.00 91.00 74 LYS A O 1
ATOM 523 N N . TYR A 1 75 ? 8.319 0.158 -2.172 1.00 91.88 75 TYR A N 1
ATOM 524 C CA . TYR A 1 75 ? 8.117 -0.485 -3.467 1.00 91.88 75 TYR A CA 1
ATOM 525 C C . TYR A 1 75 ? 9.404 -0.453 -4.292 1.00 91.88 75 TYR A C 1
ATOM 527 O O . TYR A 1 75 ? 10.252 0.427 -4.118 1.00 91.88 75 TYR A O 1
ATOM 535 N N . ARG A 1 76 ? 9.560 -1.429 -5.182 1.00 90.94 76 ARG A N 1
ATOM 536 C CA . ARG A 1 76 ? 10.713 -1.550 -6.067 1.00 90.94 76 ARG A CA 1
ATOM 537 C C . ARG A 1 76 ? 10.798 -0.361 -7.014 1.00 90.94 76 ARG A C 1
ATOM 539 O O . ARG A 1 76 ? 9.828 0.006 -7.675 1.00 90.94 76 ARG A O 1
ATOM 546 N N . VAL A 1 77 ? 11.995 0.209 -7.106 1.00 84.06 77 VAL A N 1
ATOM 547 C CA . VAL A 1 77 ? 12.331 1.316 -8.009 1.00 84.06 77 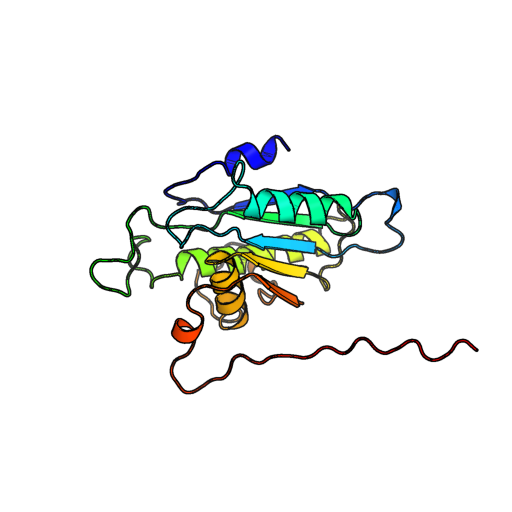VAL A CA 1
ATOM 548 C C . VAL A 1 77 ? 13.677 1.031 -8.685 1.00 84.06 77 VAL A C 1
ATOM 550 O O . VAL A 1 77 ? 14.622 0.596 -8.010 1.00 84.06 77 VAL A O 1
ATOM 553 N N . PRO A 1 78 ? 13.790 1.203 -10.015 1.00 68.38 78 PRO A N 1
ATOM 554 C CA . PRO A 1 78 ? 15.059 1.028 -10.716 1.00 68.38 78 PRO A CA 1
ATOM 555 C C . PRO A 1 78 ? 16.048 2.167 -10.389 1.00 68.38 78 PRO A C 1
ATOM 557 O O . PRO A 1 78 ? 15.652 3.313 -10.216 1.00 68.38 78 PRO A O 1
ATOM 560 N N . VAL A 1 79 ? 17.357 1.866 -10.350 1.00 56.22 79 VAL A N 1
ATOM 561 C CA . VAL A 1 79 ? 18.449 2.867 -10.155 1.00 56.22 79 VAL A CA 1
ATOM 562 C C . VAL A 1 79 ? 18.622 3.798 -11.340 1.00 56.22 79 VAL A C 1
ATOM 564 O O . VAL A 1 79 ? 19.166 4.892 -11.213 1.00 56.22 79 VAL A O 1
ATOM 567 N N . VAL A 1 80 ? 18.206 3.350 -12.513 1.00 52.34 80 VAL A N 1
ATOM 568 C CA . VAL A 1 80 ? 18.443 4.064 -13.757 1.00 52.34 80 VAL A CA 1
ATOM 569 C C . VAL A 1 80 ? 17.189 4.869 -14.054 1.00 52.34 80 VAL A C 1
ATOM 571 O O . VAL A 1 80 ? 16.080 4.397 -13.800 1.00 52.34 80 VAL A O 1
ATOM 574 N N . GLY A 1 81 ? 17.371 6.106 -14.527 1.00 50.19 81 GLY A N 1
ATOM 575 C CA . GLY A 1 81 ? 16.275 6.975 -14.951 1.00 50.19 81 GLY A CA 1
ATOM 576 C C . GLY A 1 81 ? 15.351 6.299 -15.975 1.00 50.19 81 GLY A C 1
ATOM 577 O O . GLY A 1 81 ? 15.616 5.164 -16.373 1.00 50.19 81 GLY A O 1
ATOM 578 N N . PRO A 1 82 ? 14.265 6.974 -16.404 1.00 49.53 82 PRO A N 1
ATOM 579 C CA . PRO A 1 82 ? 13.368 6.413 -17.412 1.00 49.53 82 PRO A CA 1
ATOM 580 C C . PRO A 1 82 ? 14.210 5.825 -18.554 1.00 49.53 82 PRO A C 1
ATOM 582 O O . PRO A 1 82 ? 15.160 6.485 -18.989 1.00 49.53 82 PRO A O 1
ATOM 585 N N . PRO A 1 83 ? 13.960 4.564 -18.933 1.00 49.38 83 PRO A N 1
ATOM 586 C CA . PRO A 1 83 ? 14.850 3.832 -19.818 1.00 49.38 83 PRO A CA 1
ATOM 587 C C . PRO A 1 83 ? 15.066 4.604 -21.125 1.00 49.38 83 PRO A C 1
ATOM 589 O O . PRO A 1 83 ? 14.178 5.317 -21.595 1.00 49.38 83 PRO A O 1
ATOM 592 N N . ALA A 1 84 ? 16.252 4.447 -21.726 1.00 46.38 84 ALA A N 1
ATOM 593 C CA . ALA A 1 84 ? 16.552 4.978 -23.061 1.00 46.38 84 ALA A CA 1
ATOM 594 C C . ALA A 1 84 ? 15.553 4.475 -24.131 1.00 46.38 84 ALA A C 1
ATOM 596 O O . ALA A 1 84 ? 15.455 5.054 -25.209 1.00 46.38 84 ALA A O 1
ATOM 597 N N . THR A 1 85 ? 14.782 3.430 -23.806 1.00 47.62 85 THR A N 1
ATOM 598 C CA . THR A 1 85 ? 13.602 2.931 -24.517 1.00 47.62 85 THR A CA 1
ATOM 599 C C . THR A 1 85 ? 12.412 2.876 -23.543 1.00 47.62 85 THR A C 1
ATOM 601 O O . THR A 1 85 ? 12.529 2.217 -22.521 1.00 47.62 85 THR A O 1
ATOM 604 N N . PRO A 1 86 ? 11.256 3.523 -23.777 1.00 52.12 86 PRO A N 1
ATOM 605 C CA . PRO A 1 86 ? 10.427 4.053 -22.681 1.00 52.12 86 PRO A CA 1
ATOM 606 C C . PRO A 1 86 ? 9.673 3.037 -21.802 1.00 52.12 86 PRO A C 1
ATOM 608 O O . PRO A 1 86 ? 9.015 3.455 -20.851 1.00 52.12 86 PRO A O 1
ATOM 611 N N . GLU A 1 87 ? 9.721 1.739 -22.104 1.00 59.91 87 GLU A N 1
ATOM 612 C CA . GLU A 1 87 ? 8.679 0.800 -21.663 1.00 59.91 87 GLU A CA 1
ATOM 613 C C . GLU A 1 87 ? 9.173 -0.391 -20.836 1.00 59.91 87 GLU A C 1
ATOM 615 O O . GLU A 1 87 ? 8.353 -1.046 -20.202 1.00 59.91 87 GLU A O 1
ATOM 620 N N . ILE A 1 88 ? 10.483 -0.661 -20.771 1.00 56.81 88 ILE A N 1
ATOM 621 C CA . ILE A 1 88 ? 11.023 -1.849 -20.088 1.00 56.81 88 ILE A CA 1
ATOM 622 C C . ILE A 1 88 ? 11.902 -1.442 -18.900 1.00 56.81 88 ILE A C 1
ATOM 624 O O . ILE A 1 88 ? 12.849 -0.670 -19.030 1.00 56.81 88 ILE A O 1
ATOM 628 N N . SER A 1 89 ? 11.587 -1.973 -17.719 1.00 64.88 89 SER A N 1
ATOM 629 C CA . SER A 1 89 ? 12.348 -1.775 -16.485 1.00 64.88 89 SER A CA 1
ATOM 630 C C . SER A 1 89 ? 13.505 -2.773 -16.342 1.00 64.88 89 SER A C 1
ATOM 632 O O . SER A 1 89 ? 13.476 -3.887 -16.866 1.00 64.88 89 SER A O 1
ATOM 634 N N . ASN A 1 90 ? 14.498 -2.421 -15.520 1.00 62.94 90 ASN A N 1
ATOM 635 C CA . ASN A 1 90 ? 15.624 -3.307 -15.185 1.00 62.94 90 ASN A CA 1
ATOM 636 C C . ASN A 1 90 ? 15.247 -4.464 -14.234 1.00 62.94 90 ASN A C 1
ATOM 638 O O . ASN A 1 90 ? 16.127 -5.197 -13.781 1.00 62.94 90 ASN A O 1
ATOM 642 N N . PHE A 1 91 ? 13.964 -4.647 -13.912 1.00 68.81 91 PHE A N 1
ATOM 643 C CA . PHE A 1 91 ? 13.481 -5.793 -13.143 1.00 68.81 91 PHE A CA 1
ATOM 644 C C . PHE A 1 91 ? 13.147 -6.947 -14.083 1.00 68.81 91 PHE A C 1
ATOM 646 O O . PHE A 1 91 ? 11.984 -7.231 -14.334 1.00 68.81 91 PHE A O 1
ATOM 653 N N . GLY A 1 92 ? 14.177 -7.585 -14.644 1.00 65.69 92 GLY A N 1
ATOM 654 C CA . GLY A 1 92 ? 14.000 -8.782 -15.474 1.00 65.69 92 GLY A CA 1
ATOM 655 C C . GLY A 1 92 ? 13.193 -8.554 -16.757 1.00 65.69 92 GLY A C 1
ATOM 656 O O . GLY A 1 92 ? 12.557 -9.485 -17.236 1.00 65.69 92 GLY A O 1
ATOM 657 N N . GLY A 1 93 ? 13.187 -7.330 -17.296 1.00 71.62 93 GLY A N 1
ATOM 658 C CA . GLY A 1 93 ? 12.446 -7.002 -18.515 1.00 71.62 93 GLY A CA 1
ATOM 659 C C . GLY A 1 93 ? 10.956 -6.708 -18.304 1.00 71.62 93 GLY A C 1
ATOM 660 O O . GLY A 1 93 ? 10.218 -6.622 -19.281 1.00 71.62 93 GLY A O 1
ATOM 661 N N . LEU A 1 94 ? 10.501 -6.547 -17.055 1.00 78.88 94 LEU A N 1
ATOM 662 C CA . LEU A 1 94 ? 9.116 -6.172 -16.759 1.00 78.88 94 LEU A CA 1
ATOM 663 C C . LEU A 1 94 ? 8.766 -4.790 -17.329 1.00 78.88 94 LEU A C 1
ATOM 665 O O . LEU A 1 94 ? 9.633 -3.905 -17.292 1.00 78.88 94 LEU A O 1
ATOM 669 N N . PRO A 1 95 ? 7.506 -4.557 -17.747 1.00 82.25 95 PRO A N 1
ATOM 670 C CA . PRO A 1 95 ? 7.036 -3.229 -18.113 1.00 82.25 95 PRO A CA 1
ATOM 671 C C . PRO A 1 95 ? 7.337 -2.187 -17.033 1.00 82.25 95 PRO A C 1
ATOM 673 O O . PRO A 1 95 ? 7.400 -2.485 -15.833 1.00 82.25 95 PRO A O 1
ATOM 676 N N . TRP A 1 96 ? 7.556 -0.943 -17.450 1.00 78.19 96 TRP A N 1
ATOM 677 C CA . TRP A 1 96 ? 7.826 0.143 -16.517 1.00 78.19 96 TRP A CA 1
ATOM 678 C C . TRP A 1 96 ? 6.674 0.299 -15.509 1.00 78.19 96 TRP A C 1
ATOM 680 O O . TRP A 1 96 ? 5.511 0.411 -15.883 1.00 78.19 96 TRP A O 1
ATOM 690 N N . GLY A 1 97 ? 7.007 0.295 -14.216 1.00 83.75 97 GLY A N 1
ATOM 691 C CA . GLY A 1 97 ? 6.035 0.387 -13.122 1.00 83.75 97 GLY A CA 1
ATOM 692 C C . GLY A 1 97 ? 5.486 -0.955 -12.625 1.00 83.75 97 GLY A C 1
ATOM 693 O O . GLY A 1 97 ? 5.074 -1.022 -11.468 1.00 83.75 97 GLY A O 1
ATOM 694 N N . ASP A 1 98 ? 5.564 -2.042 -13.402 1.00 89.94 98 ASP A N 1
ATOM 695 C CA . ASP A 1 98 ? 4.953 -3.326 -13.018 1.00 89.94 98 ASP A CA 1
ATOM 696 C C . ASP A 1 98 ? 5.575 -3.924 -11.753 1.00 89.94 98 ASP A C 1
ATOM 698 O O . ASP A 1 98 ? 4.857 -4.449 -10.909 1.00 89.94 98 ASP A O 1
ATOM 702 N N . ALA A 1 99 ? 6.889 -3.785 -11.554 1.00 91.56 99 ALA A N 1
ATOM 703 C CA . ALA A 1 99 ? 7.526 -4.231 -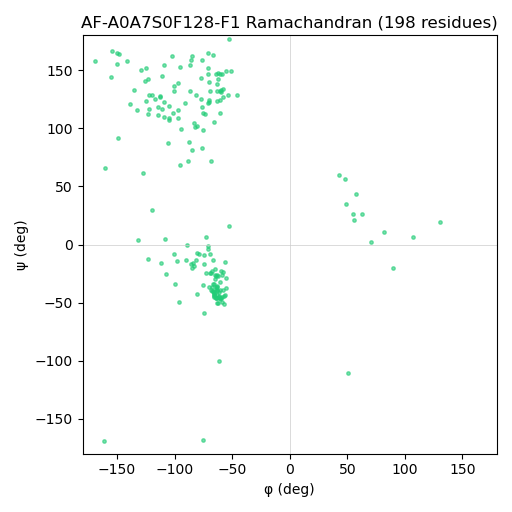10.314 1.00 91.56 99 ALA A CA 1
ATOM 704 C C . ALA A 1 99 ? 6.933 -3.525 -9.078 1.00 91.56 99 ALA A C 1
ATOM 706 O O . ALA A 1 99 ? 6.59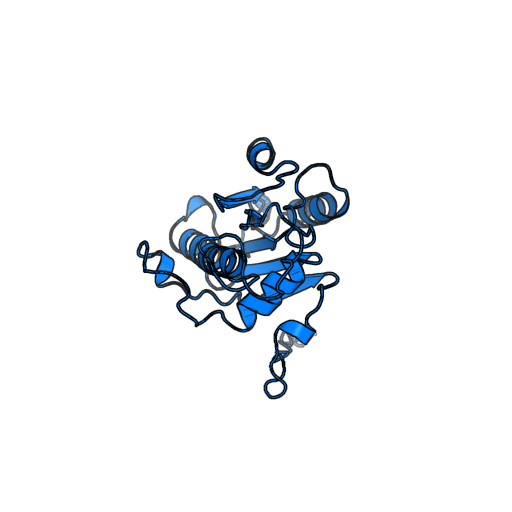7 -4.182 -8.095 1.00 91.56 99 ALA A O 1
ATOM 707 N N . ALA A 1 100 ? 6.738 -2.204 -9.151 1.00 92.62 100 ALA A N 1
ATOM 708 C CA . ALA A 1 100 ? 6.115 -1.435 -8.077 1.00 92.62 100 ALA A CA 1
ATOM 709 C C . ALA A 1 100 ? 4.631 -1.800 -7.904 1.00 92.62 100 ALA A C 1
ATOM 711 O O . ALA A 1 100 ? 4.143 -1.868 -6.777 1.00 92.62 100 ALA A O 1
ATOM 712 N N . LEU A 1 101 ? 3.920 -2.069 -9.003 1.00 95.06 101 LEU A N 1
ATOM 713 C CA . LEU A 1 101 ? 2.517 -2.480 -8.992 1.00 95.06 101 LEU A CA 1
ATOM 714 C C . LEU A 1 101 ? 2.319 -3.855 -8.343 1.00 95.06 101 LEU A C 1
ATOM 716 O O . LEU A 1 101 ? 1.421 -4.006 -7.518 1.00 95.06 101 LEU A O 1
ATOM 720 N N . MET A 1 102 ? 3.186 -4.829 -8.630 1.00 96.44 102 MET A N 1
ATOM 721 C CA . MET A 1 102 ? 3.206 -6.118 -7.927 1.00 96.44 102 MET A CA 1
ATOM 722 C C . MET A 1 102 ? 3.376 -5.917 -6.414 1.00 96.44 102 MET A C 1
ATOM 724 O O . MET A 1 102 ? 2.672 -6.540 -5.618 1.00 96.44 102 MET A O 1
ATOM 728 N N . ASP A 1 103 ? 4.274 -5.011 -6.014 1.00 97.31 103 ASP A N 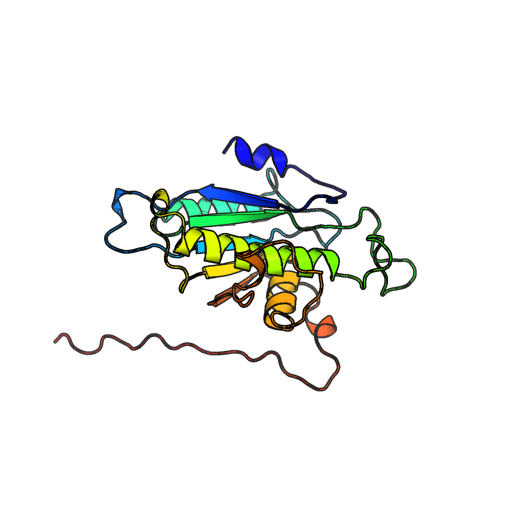1
ATOM 729 C CA . ASP A 1 103 ? 4.523 -4.711 -4.601 1.00 97.31 103 ASP A CA 1
ATOM 730 C C . ASP A 1 103 ? 3.315 -4.035 -3.948 1.00 97.31 103 ASP A C 1
ATOM 732 O O . ASP A 1 103 ? 2.959 -4.365 -2.819 1.00 97.31 103 ASP A O 1
ATOM 736 N N . ALA A 1 104 ? 2.650 -3.127 -4.665 1.00 98.06 104 ALA A N 1
ATOM 737 C CA . ALA A 1 104 ? 1.435 -2.457 -4.218 1.00 98.06 104 ALA A CA 1
ATOM 738 C C . ALA A 1 104 ? 0.260 -3.434 -4.064 1.00 98.06 104 ALA A C 1
ATOM 740 O O . ALA A 1 104 ? -0.422 -3.406 -3.037 1.00 98.06 104 ALA A O 1
ATOM 741 N N . GLN A 1 105 ? 0.064 -4.342 -5.030 1.00 98.31 105 GLN A N 1
ATOM 742 C CA . GLN A 1 105 ? -0.925 -5.417 -4.935 1.00 98.31 105 GLN A CA 1
ATOM 743 C C . GLN A 1 105 ? -0.663 -6.261 -3.689 1.00 98.31 105 GLN A C 1
ATOM 745 O O . GLN A 1 105 ? -1.553 -6.461 -2.861 1.00 98.31 105 GLN A O 1
ATOM 750 N N . ARG A 1 106 ? 0.582 -6.719 -3.520 1.00 98.31 106 ARG A N 1
ATOM 751 C CA . ARG A 1 106 ? 0.962 -7.551 -2.380 1.00 98.31 106 ARG A CA 1
ATOM 752 C C . ARG A 1 106 ? 0.808 -6.815 -1.049 1.00 98.31 106 ARG A C 1
ATOM 754 O O . ARG A 1 106 ? 0.398 -7.426 -0.067 1.00 98.31 106 ARG A O 1
ATOM 761 N N . ALA A 1 107 ? 1.095 -5.517 -1.007 1.00 98.50 107 ALA A N 1
ATOM 762 C CA . ALA A 1 107 ? 0.976 -4.705 0.198 1.00 98.50 107 ALA A CA 1
ATOM 763 C C . ALA A 1 107 ? -0.467 -4.594 0.698 1.00 98.50 107 ALA A C 1
ATOM 765 O O . ALA A 1 107 ? -0.711 -4.797 1.887 1.00 98.50 107 ALA A O 1
ATOM 766 N N . VAL A 1 108 ? -1.427 -4.325 -0.196 1.00 98.75 108 VAL A N 1
ATOM 767 C CA . VAL A 1 108 ? -2.852 -4.281 0.177 1.00 98.75 108 VAL A CA 1
ATOM 768 C C . VAL A 1 108 ? -3.309 -5.629 0.707 1.00 98.75 108 VAL A C 1
ATOM 770 O O . VAL A 1 108 ? -3.961 -5.686 1.748 1.00 98.75 108 VAL A O 1
ATOM 773 N N . ARG A 1 109 ? -2.915 -6.710 0.030 1.00 98.56 109 ARG A N 1
ATOM 774 C CA . ARG A 1 109 ? -3.232 -8.072 0.454 1.00 98.56 109 ARG A CA 1
ATOM 775 C C . ARG A 1 109 ? -2.661 -8.398 1.831 1.00 98.56 109 ARG A C 1
ATOM 777 O O . ARG A 1 109 ? -3.398 -8.863 2.689 1.00 98.56 109 ARG A O 1
ATOM 784 N N . LEU A 1 110 ? -1.388 -8.084 2.079 1.00 98.50 110 LEU A N 1
ATOM 785 C CA . LEU A 1 110 ? -0.743 -8.286 3.381 1.00 98.50 110 LEU A CA 1
ATOM 786 C C . LEU A 1 110 ? -1.455 -7.531 4.497 1.00 98.50 110 LEU A C 1
ATOM 788 O O . LEU A 1 110 ? -1.776 -8.122 5.522 1.00 98.50 110 LEU A O 1
ATOM 792 N N . VAL A 1 111 ? -1.730 -6.242 4.300 1.00 98.56 111 VAL A N 1
ATOM 793 C CA . VAL A 1 111 ? -2.379 -5.416 5.325 1.00 98.56 111 VAL A CA 1
ATOM 794 C C . VAL A 1 111 ? -3.810 -5.876 5.584 1.00 98.56 111 VAL A C 1
ATOM 796 O O . VAL A 1 111 ? -4.220 -5.951 6.740 1.00 98.56 111 VAL A O 1
ATOM 799 N N . ARG A 1 112 ? -4.552 -6.254 4.538 1.00 98.50 112 ARG A N 1
ATOM 800 C CA . ARG A 1 112 ? -5.892 -6.837 4.678 1.00 98.50 112 ARG A CA 1
ATOM 801 C C . ARG A 1 112 ? -5.853 -8.164 5.428 1.00 98.50 112 ARG A C 1
ATOM 803 O O . ARG A 1 112 ? -6.621 -8.357 6.367 1.00 98.50 112 ARG A O 1
ATOM 810 N N . TRP A 1 113 ? -4.915 -9.036 5.072 1.00 98.38 113 TRP A N 1
ATOM 811 C CA . TRP A 1 113 ? -4.724 -10.310 5.747 1.00 98.38 113 TRP A CA 1
ATOM 812 C C . TRP A 1 113 ? -4.352 -10.112 7.221 1.00 98.38 113 TRP A C 1
ATOM 814 O O . TRP A 1 113 ? -4.956 -10.736 8.090 1.00 98.38 113 TRP A O 1
ATOM 824 N N . TRP A 1 114 ? -3.426 -9.198 7.537 1.00 97.56 114 TRP A N 1
ATOM 825 C CA . TRP A 1 114 ? -3.085 -8.849 8.920 1.00 97.56 114 TRP A CA 1
ATOM 826 C C . TRP A 1 114 ? -4.284 -8.291 9.678 1.00 97.56 114 TRP A C 1
ATOM 828 O O . TRP A 1 114 ? -4.467 -8.643 10.838 1.00 97.56 114 TRP A O 1
ATOM 838 N N . ALA A 1 115 ? -5.122 -7.473 9.041 1.00 97.00 115 ALA A N 1
ATOM 839 C CA . ALA A 1 115 ? -6.325 -6.958 9.677 1.00 97.00 115 ALA A CA 1
ATOM 840 C C . ALA A 1 115 ? -7.324 -8.072 10.028 1.00 97.00 115 ALA A C 1
ATOM 842 O O . ALA A 1 115 ? -7.906 -8.049 11.107 1.00 97.00 115 ALA A O 1
ATOM 843 N N . ALA A 1 116 ? -7.470 -9.080 9.165 1.00 97.12 116 ALA A N 1
ATOM 844 C CA . ALA A 1 116 ? -8.348 -10.219 9.422 1.00 97.12 116 ALA A CA 1
ATOM 845 C C . ALA A 1 116 ? -7.783 -11.219 10.451 1.00 97.12 116 ALA A C 1
ATOM 847 O O . ALA A 1 116 ? -8.547 -11.804 11.217 1.00 97.12 116 ALA A O 1
ATOM 848 N N . HIS A 1 117 ? -6.461 -11.423 10.486 1.00 96.19 117 HIS A N 1
ATOM 849 C CA . HIS A 1 117 ? -5.853 -12.551 11.208 1.00 96.19 117 HIS A CA 1
ATOM 850 C C . HIS A 1 117 ? -5.027 -12.148 12.436 1.00 96.19 117 HIS A C 1
ATOM 852 O O . HIS A 1 117 ? -4.741 -12.994 13.283 1.00 96.19 117 HIS A O 1
ATOM 858 N N . ASN A 1 118 ? -4.645 -10.875 12.575 1.00 93.19 118 ASN A N 1
ATOM 859 C CA . ASN A 1 118 ? -3.868 -10.391 13.714 1.00 93.19 118 ASN A CA 1
ATOM 860 C C . ASN A 1 118 ? -4.733 -9.575 14.687 1.00 93.19 118 ASN A C 1
ATOM 862 O O . ASN A 1 118 ? -4.778 -8.343 14.649 1.00 93.19 118 ASN A O 1
ATOM 866 N N . GLN A 1 119 ? -5.364 -10.277 15.631 1.00 88.00 119 GLN A N 1
ATOM 867 C CA . GLN A 1 119 ? -6.243 -9.673 16.641 1.00 88.00 119 GLN A CA 1
ATOM 868 C C . GLN A 1 119 ? -5.550 -8.638 17.539 1.00 88.00 119 GLN A C 1
ATOM 870 O O . GLN A 1 119 ? -6.227 -7.774 18.089 1.00 88.00 119 GLN A O 1
ATOM 875 N N . SER A 1 120 ? -4.219 -8.685 17.676 1.00 89.00 120 SER A N 1
ATOM 876 C CA . SER A 1 120 ? -3.477 -7.718 18.499 1.00 89.00 120 SER A CA 1
ATOM 877 C C . SER A 1 120 ? -3.487 -6.304 17.911 1.00 89.00 120 SER A C 1
ATOM 879 O O . SER A 1 120 ? -3.386 -5.334 18.658 1.00 89.00 120 SER A O 1
ATOM 881 N N . LEU A 1 121 ? -3.667 -6.182 16.591 1.00 88.62 121 LEU A N 1
ATOM 882 C CA . LEU A 1 121 ? -3.734 -4.891 15.910 1.00 88.62 121 LEU A CA 1
ATOM 883 C C . LEU A 1 121 ? -5.140 -4.274 15.933 1.00 88.62 121 LEU A C 1
ATOM 885 O O . LEU A 1 121 ? -5.257 -3.066 15.746 1.00 88.62 121 LEU A O 1
ATOM 889 N N . LYS A 1 122 ? -6.191 -5.084 16.154 1.00 93.12 122 LYS A N 1
ATOM 890 C CA . LYS A 1 122 ? -7.607 -4.663 16.155 1.00 93.12 122 LYS A CA 1
ATOM 891 C C . LYS A 1 122 ? -7.968 -3.796 14.937 1.00 93.12 122 LYS A C 1
ATOM 893 O O . LYS A 1 122 ? -8.441 -2.670 15.078 1.00 93.12 122 LYS A O 1
ATOM 898 N N . LEU A 1 123 ? -7.735 -4.320 13.735 1.00 95.69 123 LEU A N 1
ATOM 899 C CA . LEU A 1 123 ? -7.995 -3.625 12.468 1.00 95.69 123 LEU A CA 1
ATOM 900 C C . LEU A 1 123 ? -9.187 -4.243 11.738 1.00 95.69 123 LEU A C 1
ATOM 902 O O . LEU A 1 123 ? -9.501 -5.414 11.928 1.00 95.69 123 LEU A O 1
ATOM 906 N N . ASP A 1 124 ? -9.841 -3.451 10.896 1.00 96.44 124 ASP A N 1
ATOM 907 C CA . ASP A 1 124 ? -10.950 -3.899 10.057 1.00 96.44 124 ASP A CA 1
ATOM 908 C C . ASP A 1 124 ? -10.453 -4.249 8.637 1.00 96.44 124 ASP A C 1
ATOM 910 O O . ASP A 1 124 ? -10.006 -3.349 7.913 1.00 96.44 124 ASP A O 1
ATOM 914 N N . PRO A 1 125 ? -10.544 -5.517 8.183 1.00 97.19 125 PRO A N 1
ATOM 915 C CA . PRO A 1 125 ? -10.124 -5.908 6.833 1.00 97.19 125 PRO A CA 1
ATOM 916 C C 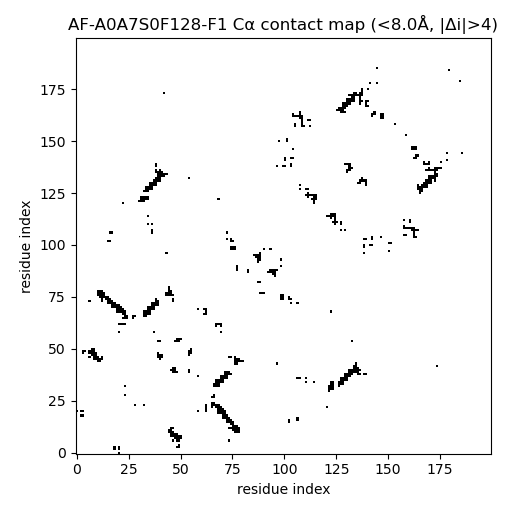. PRO A 1 125 ? -10.999 -5.303 5.720 1.00 97.19 125 PRO A C 1
ATOM 918 O O . PRO A 1 125 ? -10.614 -5.324 4.550 1.00 97.19 125 PRO A O 1
ATOM 921 N N . SER A 1 126 ? -12.162 -4.737 6.058 1.00 97.25 126 SER A N 1
ATOM 922 C CA . SER A 1 126 ? -13.025 -3.996 5.132 1.00 97.25 126 SER A CA 1
ATOM 923 C C . SER A 1 126 ? -12.706 -2.496 5.059 1.00 97.25 126 SER A C 1
ATOM 925 O O . SER A 1 126 ? -13.332 -1.772 4.281 1.00 97.25 126 SER A O 1
ATOM 927 N N . ARG A 1 127 ? -11.715 -2.015 5.826 1.00 97.44 127 ARG A N 1
ATOM 928 C CA . ARG A 1 127 ? -11.299 -0.603 5.884 1.00 97.44 127 ARG A CA 1
ATOM 929 C C . ARG A 1 127 ? -9.792 -0.463 5.659 1.00 97.44 127 ARG A C 1
ATOM 931 O O . ARG A 1 127 ? -9.061 0.031 6.518 1.00 97.44 127 ARG A O 1
ATOM 938 N N . VAL A 1 128 ? -9.329 -0.882 4.483 1.00 98.50 128 VAL A N 1
ATOM 939 C CA . VAL A 1 128 ? -7.931 -0.749 4.046 1.00 98.50 128 VAL A CA 1
ATOM 940 C C . VAL A 1 128 ? -7.830 0.304 2.947 1.00 98.50 128 VAL A C 1
ATOM 942 O O . VAL A 1 128 ? -8.285 0.093 1.825 1.00 98.50 128 VAL A O 1
ATOM 945 N N . GLY A 1 129 ? -7.231 1.446 3.265 1.00 98.25 129 GLY A N 1
ATOM 946 C CA . GLY A 1 129 ? -6.979 2.528 2.321 1.00 98.25 129 GLY A CA 1
ATOM 947 C C . GLY A 1 129 ? -5.540 2.596 1.842 1.00 98.25 129 GLY A C 1
ATOM 948 O O . GLY A 1 129 ? -4.625 2.071 2.480 1.00 98.25 129 GLY A O 1
ATOM 949 N N . PHE A 1 130 ? -5.337 3.301 0.731 1.00 98.44 130 PHE A N 1
ATOM 950 C CA . PHE A 1 130 ? -4.014 3.519 0.158 1.00 98.44 130 PHE A CA 1
ATOM 951 C C . PHE A 1 130 ? -3.814 4.993 -0.208 1.00 98.44 130 PHE A C 1
ATOM 953 O O . PHE A 1 130 ? -4.505 5.539 -1.067 1.00 98.44 130 PHE A O 1
ATOM 960 N N . LEU A 1 131 ? -2.866 5.643 0.461 1.00 97.25 131 LEU A N 1
ATOM 961 C CA . LEU A 1 131 ? -2.406 6.996 0.189 1.00 97.25 131 LEU A CA 1
ATOM 962 C C . LEU A 1 131 ? -1.092 6.962 -0.588 1.00 97.25 131 LEU A C 1
ATOM 964 O O . LEU A 1 131 ? -0.146 6.280 -0.199 1.00 97.25 131 LEU A O 1
ATOM 968 N N . GLY A 1 132 ? -1.007 7.741 -1.659 1.00 95.25 132 GLY A N 1
ATOM 969 C CA . GLY A 1 132 ? 0.219 7.912 -2.427 1.00 95.25 132 GLY A CA 1
ATOM 970 C C . GLY A 1 132 ? 0.614 9.377 -2.567 1.00 95.25 132 GLY A C 1
ATOM 971 O O . GLY A 1 132 ? -0.250 10.251 -2.596 1.00 95.25 132 GLY A O 1
ATOM 972 N N . LEU A 1 133 ? 1.917 9.634 -2.703 1.00 92.38 133 LEU A N 1
ATOM 973 C CA . LEU A 1 133 ? 2.488 10.957 -2.982 1.00 92.38 133 LEU A CA 1
ATOM 974 C C . LEU A 1 133 ? 3.260 10.933 -4.314 1.00 92.38 133 LEU A C 1
ATOM 976 O O . LEU A 1 133 ? 4.120 10.073 -4.498 1.00 92.38 133 LEU A O 1
ATOM 980 N N . SER A 1 134 ? 3.001 11.852 -5.253 1.00 91.44 134 SER A N 1
ATOM 981 C CA . SER A 1 134 ? 3.703 11.946 -6.554 1.00 91.44 134 SER A CA 1
ATOM 982 C C . SER A 1 134 ? 3.756 10.610 -7.322 1.00 91.44 134 SER A C 1
ATOM 984 O O . SER A 1 134 ? 2.729 10.119 -7.790 1.00 91.44 134 SER A O 1
ATOM 986 N N . ALA A 1 135 ? 4.935 9.990 -7.445 1.00 90.06 135 ALA A N 1
ATOM 987 C CA . ALA A 1 135 ? 5.114 8.654 -8.013 1.00 90.06 135 ALA A CA 1
ATOM 988 C C . ALA A 1 135 ? 4.306 7.582 -7.262 1.00 90.06 135 ALA A C 1
ATOM 990 O O . ALA A 1 135 ? 3.695 6.722 -7.892 1.00 90.06 135 ALA A O 1
ATOM 991 N N . GLY A 1 136 ? 4.231 7.673 -5.933 1.00 93.06 136 GLY A N 1
ATOM 992 C CA . GLY A 1 136 ? 3.374 6.818 -5.120 1.00 93.06 136 GLY A CA 1
ATOM 993 C C . GLY A 1 136 ? 1.888 7.068 -5.378 1.00 93.06 136 GLY A C 1
ATOM 994 O O . GLY A 1 136 ? 1.109 6.126 -5.389 1.00 93.06 136 GLY A O 1
ATOM 995 N N . ALA A 1 137 ? 1.473 8.306 -5.666 1.00 94.19 137 ALA A N 1
ATOM 996 C CA . ALA A 1 137 ? 0.088 8.596 -6.053 1.00 94.19 137 ALA A CA 1
ATOM 997 C C . ALA A 1 137 ? -0.245 8.011 -7.436 1.00 94.19 137 ALA A C 1
ATOM 999 O O . ALA A 1 137 ? -1.311 7.427 -7.613 1.00 94.19 137 ALA A O 1
ATOM 1000 N N . HIS A 1 138 ? 0.688 8.068 -8.391 1.00 93.06 138 HIS A N 1
ATOM 1001 C CA . HIS A 1 138 ? 0.560 7.308 -9.639 1.00 93.06 138 HIS A CA 1
ATOM 1002 C C . HIS A 1 138 ? 0.407 5.807 -9.367 1.00 93.06 138 HIS A C 1
ATOM 1004 O O . HIS A 1 138 ? -0.466 5.174 -9.947 1.00 93.06 138 HIS A O 1
ATOM 1010 N N . LEU A 1 139 ? 1.203 5.246 -8.448 1.00 94.69 139 LEU A N 1
ATOM 1011 C CA . LEU A 1 139 ? 1.151 3.823 -8.104 1.00 94.69 139 LEU A CA 1
ATOM 1012 C C . LEU A 1 139 ? -0.211 3.419 -7.528 1.00 94.69 139 LEU A C 1
ATOM 1014 O O . LEU A 1 139 ? -0.741 2.374 -7.888 1.00 94.69 139 LEU A O 1
ATOM 1018 N N . VAL A 1 140 ? -0.798 4.254 -6.668 1.00 96.56 140 VAL A N 1
ATOM 1019 C CA . VAL A 1 140 ? -2.135 4.009 -6.108 1.00 96.56 140 VAL A CA 1
ATOM 1020 C C . VAL A 1 140 ? -3.202 4.007 -7.205 1.00 96.56 140 VAL A C 1
ATOM 1022 O O . VAL A 1 140 ? -4.055 3.121 -7.222 1.00 96.56 140 VAL A O 1
ATOM 1025 N N . ALA A 1 141 ? -3.141 4.951 -8.148 1.00 94.06 141 ALA A N 1
ATOM 1026 C CA . ALA A 1 141 ? -4.055 4.970 -9.289 1.00 94.06 141 ALA A CA 1
ATOM 1027 C C . ALA A 1 141 ? -3.841 3.761 -10.222 1.00 94.06 141 ALA A C 1
ATOM 1029 O O . ALA A 1 141 ? -4.808 3.145 -10.669 1.00 94.06 141 ALA A O 1
ATOM 1030 N N . HIS A 1 142 ? -2.584 3.378 -10.466 1.00 91.88 142 HIS A N 1
ATOM 1031 C CA . HIS A 1 142 ? -2.220 2.208 -11.272 1.00 91.88 142 HIS A CA 1
ATOM 1032 C C . HIS A 1 142 ? -2.726 0.911 -10.644 1.00 91.88 142 HIS A C 1
ATOM 1034 O O . HIS A 1 142 ? -3.244 0.044 -11.345 1.00 91.88 142 HIS A O 1
ATOM 1040 N N . LEU A 1 143 ? -2.635 0.807 -9.317 1.00 95.88 143 LEU A N 1
ATOM 1041 C CA . LEU A 1 143 ? -3.190 -0.304 -8.563 1.00 95.88 143 LEU A CA 1
ATOM 1042 C C . LEU A 1 143 ? -4.703 -0.359 -8.688 1.00 95.88 143 LEU A C 1
ATOM 1044 O O . LEU A 1 143 ? -5.220 -1.415 -9.017 1.00 95.88 143 LEU A O 1
ATOM 1048 N N . ALA A 1 144 ? -5.414 0.746 -8.453 1.00 93.38 144 ALA A N 1
ATOM 1049 C CA . ALA A 1 144 ? -6.870 0.763 -8.582 1.00 93.38 144 ALA A CA 1
ATOM 1050 C C . ALA A 1 144 ? -7.314 0.289 -9.978 1.00 93.38 144 ALA A C 1
ATOM 1052 O O . ALA A 1 144 ? -8.278 -0.468 -10.099 1.00 93.38 144 ALA A O 1
ATOM 1053 N N . TRP A 1 145 ? -6.550 0.673 -11.006 1.00 90.69 145 TRP A N 1
ATOM 1054 C CA . TRP A 1 145 ? -6.769 0.281 -12.392 1.00 90.69 145 TRP A CA 1
ATOM 1055 C C . TRP A 1 145 ? -6.568 -1.218 -12.662 1.00 90.69 145 TRP A C 1
ATOM 1057 O O . TRP A 1 145 ? -7.399 -1.824 -13.330 1.00 90.69 145 TRP A O 1
ATOM 1067 N N . ARG A 1 146 ? -5.486 -1.811 -12.143 1.00 93.19 146 ARG A N 1
ATOM 1068 C CA . ARG A 1 146 ? -5.033 -3.180 -12.473 1.00 93.19 146 ARG A CA 1
ATOM 1069 C C . ARG A 1 146 ? -4.999 -4.109 -11.257 1.00 93.19 146 ARG A C 1
ATOM 1071 O O . ARG A 1 146 ? -4.137 -4.980 -11.152 1.00 93.19 146 ARG A O 1
ATOM 1078 N N . HIS A 1 147 ? -5.862 -3.886 -10.270 1.00 94.56 147 HIS A N 1
ATOM 1079 C CA . HIS A 1 147 ? -5.820 -4.621 -8.998 1.00 94.56 147 HIS A CA 1
ATOM 1080 C C . HIS A 1 147 ? -6.120 -6.119 -9.168 1.00 94.56 147 HIS A C 1
ATOM 1082 O O . HIS A 1 147 ? -5.641 -6.934 -8.382 1.00 94.56 147 HIS A O 1
ATOM 1088 N N . ASP A 1 148 ? -6.921 -6.470 -10.170 1.00 93.31 148 ASP A N 1
ATOM 1089 C CA . ASP A 1 148 ? -7.391 -7.818 -10.483 1.00 93.31 148 ASP A CA 1
ATOM 1090 C C . ASP A 1 148 ? -6.460 -8.575 -11.443 1.00 93.31 148 ASP A C 1
ATOM 1092 O O . ASP A 1 148 ? -6.543 -9.800 -11.555 1.00 93.31 148 ASP A O 1
ATOM 1096 N N . GLU A 1 149 ? -5.521 -7.882 -12.089 1.00 94.38 149 GLU A N 1
ATOM 1097 C CA . GLU A 1 149 ? -4.520 -8.512 -12.944 1.00 94.38 149 GLU A CA 1
ATOM 1098 C C . GLU A 1 149 ? -3.515 -9.338 -12.130 1.00 94.38 149 GLU A C 1
ATOM 1100 O O . GLU A 1 149 ? -2.922 -8.878 -11.150 1.00 94.38 149 GLU A O 1
ATOM 1105 N N . ARG A 1 150 ? -3.252 -10.572 -12.570 1.00 92.50 150 ARG A N 1
ATOM 1106 C CA . ARG A 1 150 ? -2.280 -11.457 -11.922 1.00 92.50 150 ARG A CA 1
ATOM 1107 C C . ARG A 1 150 ? -0.872 -11.225 -12.466 1.00 92.50 150 ARG A C 1
ATOM 1109 O O . ARG A 1 150 ? -0.438 -11.902 -13.392 1.00 92.50 150 ARG A O 1
ATOM 1116 N N . LEU A 1 151 ? -0.154 -10.284 -11.859 1.00 92.56 151 LEU A N 1
ATOM 1117 C CA . LEU A 1 151 ? 1.178 -9.861 -12.316 1.00 92.56 151 LEU A CA 1
ATOM 1118 C C . LEU A 1 151 ? 2.327 -10.744 -11.809 1.00 92.56 151 LEU A C 1
ATOM 1120 O O . LEU A 1 151 ? 3.432 -10.687 -12.340 1.00 92.56 151 LEU A O 1
ATOM 1124 N N . TYR A 1 152 ? 2.088 -11.572 -10.792 1.00 94.06 152 TYR A N 1
ATOM 1125 C CA . TYR A 1 152 ? 3.081 -12.494 -10.243 1.00 94.06 152 TYR A CA 1
ATOM 1126 C C . TYR A 1 152 ? 2.460 -13.844 -9.864 1.00 94.06 152 TYR A C 1
ATOM 1128 O O . TYR A 1 152 ? 1.247 -13.976 -9.655 1.00 94.06 152 TYR A O 1
ATOM 1136 N N . ALA A 1 153 ? 3.309 -14.872 -9.804 1.00 95.31 153 ALA A N 1
ATOM 1137 C CA . ALA A 1 153 ? 2.917 -16.202 -9.358 1.00 95.31 153 ALA A CA 1
ATOM 1138 C C . ALA A 1 153 ? 2.493 -16.173 -7.886 1.00 95.31 153 ALA A C 1
ATOM 1140 O O . ALA A 1 153 ? 3.046 -15.421 -7.091 1.00 95.31 153 ALA A O 1
ATOM 1141 N N . ARG A 1 154 ? 1.527 -17.023 -7.522 1.00 96.50 154 ARG A N 1
ATOM 1142 C CA . ARG A 1 154 ? 1.082 -17.170 -6.131 1.00 96.50 154 ARG A CA 1
ATOM 1143 C C . ARG A 1 154 ? 2.272 -17.460 -5.215 1.00 96.50 154 ARG A C 1
ATOM 1145 O O . ARG A 1 154 ? 3.003 -18.414 -5.471 1.00 96.50 154 ARG A O 1
ATOM 1152 N N . LEU A 1 155 ? 2.405 -16.703 -4.13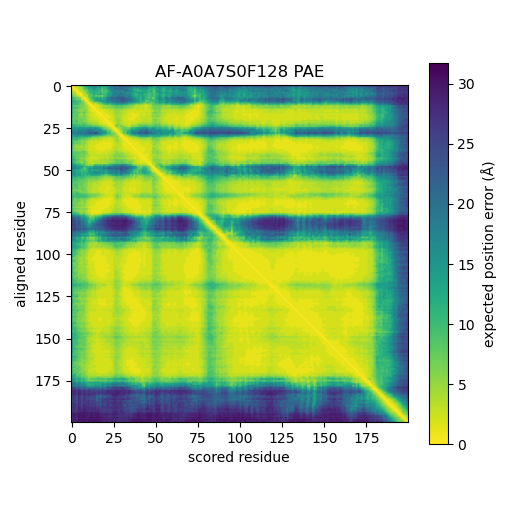6 1.00 96.69 155 LEU A N 1
ATOM 1153 C CA . LEU A 1 155 ? 3.409 -16.921 -3.101 1.00 96.69 155 LEU A CA 1
ATOM 1154 C C . LEU A 1 155 ? 2.818 -17.722 -1.939 1.00 96.69 155 LEU A C 1
ATOM 1156 O O . LEU A 1 155 ? 3.387 -18.729 -1.528 1.00 96.69 155 LEU A O 1
ATOM 1160 N N . ASP A 1 156 ? 1.653 -17.315 -1.436 1.00 97.81 156 ASP A N 1
ATOM 1161 C CA . ASP A 1 156 ? 0.999 -17.933 -0.278 1.00 97.81 156 ASP A CA 1
ATOM 1162 C C . ASP A 1 156 ? -0.505 -17.584 -0.208 1.00 97.81 156 ASP A C 1
ATOM 1164 O O . ASP A 1 156 ? -1.082 -17.067 -1.163 1.00 97.81 156 ASP A O 1
ATOM 1168 N N . ALA A 1 157 ? -1.155 -17.898 0.918 1.00 97.56 157 ALA A N 1
ATOM 1169 C CA . ALA A 1 157 ? -2.580 -17.643 1.138 1.00 97.56 157 ALA A CA 1
ATOM 1170 C C . ALA A 1 157 ? -2.955 -16.151 1.172 1.00 97.56 157 ALA A C 1
ATOM 1172 O O . ALA A 1 157 ? -4.110 -15.821 0.925 1.00 97.56 157 ALA A O 1
ATOM 1173 N N . VAL A 1 158 ? -2.004 -15.247 1.429 1.00 98.12 158 VAL A N 1
ATOM 1174 C CA . VAL A 1 158 ? -2.267 -13.802 1.392 1.00 98.12 158 VAL A CA 1
ATOM 1175 C C . VAL A 1 158 ? -2.620 -13.363 -0.033 1.00 98.12 158 VAL A C 1
ATOM 1177 O O . VAL A 1 158 ? -3.373 -12.412 -0.203 1.00 98.12 158 VAL A O 1
ATOM 1180 N N . ASP A 1 159 ? -2.153 -14.071 -1.070 1.00 97.56 159 ASP A N 1
ATOM 1181 C CA . ASP A 1 159 ? -2.473 -13.737 -2.467 1.00 97.56 159 ASP A CA 1
ATOM 1182 C C . ASP A 1 159 ? -3.930 -13.984 -2.869 1.00 97.56 159 ASP A C 1
ATOM 1184 O O . ASP A 1 159 ? -4.330 -13.559 -3.953 1.00 97.56 159 ASP A O 1
ATOM 1188 N N . GLU A 1 160 ? -4.717 -14.623 -2.002 1.00 96.19 160 GLU A N 1
ATOM 1189 C CA . GLU A 1 160 ? -6.162 -14.787 -2.184 1.00 96.19 160 GLU A CA 1
ATOM 1190 C C . GLU A 1 160 ? -6.954 -13.536 -1.754 1.00 96.19 160 GLU A C 1
ATOM 1192 O O . GLU A 1 160 ? -8.129 -13.398 -2.087 1.00 96.19 160 GLU A O 1
ATOM 1197 N N . GLU A 1 161 ? -6.325 -12.599 -1.036 1.00 97.75 161 GLU A N 1
ATOM 1198 C CA . GLU A 1 161 ? -6.966 -11.349 -0.628 1.00 97.75 161 GLU A CA 1
ATOM 1199 C C . GLU A 1 161 ? -7.185 -10.393 -1.813 1.00 97.75 161 GLU A C 1
ATOM 1201 O O . GLU A 1 161 ? -6.413 -10.335 -2.780 1.00 97.75 161 GLU A O 1
ATOM 1206 N N . ASN A 1 162 ? -8.220 -9.555 -1.710 1.00 96.44 162 ASN A N 1
ATOM 1207 C CA . ASN A 1 162 ? -8.476 -8.517 -2.705 1.00 96.44 162 ASN A CA 1
ATOM 1208 C C . ASN A 1 162 ? -7.409 -7.406 -2.624 1.00 96.44 162 ASN A C 1
ATOM 1210 O O . ASN A 1 162 ? -7.221 -6.776 -1.578 1.00 96.44 162 ASN A O 1
ATOM 1214 N N . ALA A 1 163 ? -6.739 -7.142 -3.750 1.00 97.81 163 ALA A N 1
ATOM 1215 C CA . ALA A 1 163 ? -5.717 -6.106 -3.875 1.00 97.81 163 ALA A CA 1
ATOM 1216 C C . ALA A 1 163 ? -6.282 -4.684 -4.078 1.00 97.81 163 ALA A C 1
ATOM 1218 O O . ALA A 1 163 ? -5.511 -3.728 -4.039 1.00 97.81 163 ALA A O 1
ATOM 1219 N N . LEU A 1 164 ? -7.597 -4.514 -4.272 1.00 97.38 164 LEU A N 1
ATOM 1220 C CA . LEU A 1 164 ? -8.245 -3.205 -4.395 1.00 97.38 164 LEU A CA 1
ATOM 1221 C C . LEU A 1 164 ? -8.376 -2.527 -3.022 1.00 97.38 164 LEU A C 1
ATOM 1223 O O . LEU A 1 164 ? -9.096 -3.047 -2.164 1.00 97.38 164 LEU A O 1
ATOM 1227 N N . PRO A 1 165 ? -7.760 -1.355 -2.785 1.00 97.50 165 PRO A N 1
ATOM 1228 C CA . PRO A 1 165 ? -8.015 -0.585 -1.571 1.00 97.50 165 PRO A CA 1
ATOM 1229 C C . PRO A 1 165 ? -9.479 -0.146 -1.489 1.00 97.50 165 PRO A C 1
ATOM 1231 O O . PRO A 1 165 ? -10.060 0.271 -2.490 1.00 97.50 165 PRO A O 1
ATOM 1234 N N . ASN A 1 166 ? -10.051 -0.151 -0.286 1.00 98.06 166 ASN A N 1
ATOM 1235 C CA . ASN A 1 166 ? -11.407 0.336 -0.026 1.00 98.06 166 ASN A CA 1
ATOM 1236 C C . ASN A 1 166 ? -11.556 1.841 -0.299 1.00 98.06 166 ASN A C 1
ATOM 1238 O O . ASN A 1 166 ? -12.647 2.299 -0.622 1.00 98.06 166 ASN A O 1
ATOM 1242 N N . PHE A 1 167 ? -10.468 2.603 -0.176 1.00 97.31 167 PHE A N 1
ATOM 1243 C CA . PHE A 1 167 ? -10.391 4.007 -0.569 1.00 97.31 167 PHE A CA 1
ATOM 1244 C C . PHE A 1 167 ? -8.967 4.370 -1.000 1.00 97.31 167 PHE A C 1
ATOM 1246 O O . PHE A 1 167 ? -7.995 3.738 -0.578 1.00 97.31 167 PHE A O 1
ATOM 1253 N N . GLN A 1 168 ? -8.841 5.397 -1.838 1.00 96.50 168 GLN A N 1
ATOM 1254 C CA . GLN A 1 168 ? -7.560 5.880 -2.349 1.00 96.50 168 GLN A CA 1
ATOM 1255 C C . GLN A 1 168 ? -7.398 7.374 -2.066 1.00 96.50 168 GLN A C 1
ATOM 1257 O O . GLN A 1 168 ? -8.351 8.140 -2.197 1.00 96.50 168 GLN A O 1
ATOM 1262 N N . ILE A 1 169 ? -6.187 7.793 -1.701 1.00 95.81 169 ILE A N 1
ATOM 1263 C CA . ILE A 1 169 ? -5.828 9.204 -1.516 1.00 95.81 169 ILE A CA 1
ATOM 1264 C C . ILE A 1 169 ? -4.644 9.506 -2.433 1.00 95.81 169 ILE A C 1
ATOM 1266 O O . ILE A 1 169 ? -3.545 8.988 -2.239 1.00 95.81 169 ILE A O 1
ATOM 1270 N N . LEU A 1 170 ? -4.876 10.334 -3.451 1.00 95.12 170 LEU A N 1
ATOM 1271 C CA . LEU A 1 170 ? -3.872 10.695 -4.451 1.00 95.12 170 LEU A CA 1
ATOM 1272 C C . LEU A 1 170 ? -3.372 12.114 -4.185 1.00 95.12 170 LEU A C 1
ATOM 1274 O O . LEU A 1 170 ? -4.098 13.078 -4.422 1.00 95.12 170 LEU A O 1
ATOM 1278 N N . VAL A 1 171 ? -2.133 12.257 -3.719 1.00 92.94 171 VAL A N 1
ATOM 1279 C CA . VAL A 1 171 ? -1.526 13.571 -3.479 1.00 92.94 171 VAL A CA 1
ATOM 1280 C C . VAL A 1 171 ? -0.578 13.906 -4.641 1.00 92.94 171 VAL A C 1
ATOM 1282 O O . VAL A 1 171 ? 0.416 13.208 -4.847 1.00 92.94 171 VAL A O 1
ATOM 1285 N N . TYR A 1 172 ? -0.936 14.929 -5.438 1.00 90.12 172 TYR A N 1
ATOM 1286 C CA . TYR A 1 172 ? -0.222 15.414 -6.645 1.00 90.12 172 TYR A CA 1
ATOM 1287 C C . TYR A 1 172 ? 0.300 14.291 -7.574 1.00 90.12 172 TYR A C 1
ATOM 1289 O O . TYR A 1 172 ? 1.505 14.179 -7.810 1.00 90.12 172 TYR A O 1
ATOM 1297 N N . PRO A 1 173 ? -0.584 13.428 -8.111 1.00 89.81 173 PRO A N 1
ATOM 1298 C CA . PRO A 1 173 ? -0.175 12.259 -8.882 1.00 89.81 173 PRO A CA 1
ATOM 1299 C C . PRO A 1 173 ? 0.640 12.617 -10.122 1.00 89.81 173 PRO A C 1
ATOM 1301 O O . PRO A 1 173 ? 0.275 13.485 -10.912 1.00 89.81 173 PRO A O 1
ATOM 1304 N N . TRP A 1 174 ? 1.748 11.902 -10.305 1.00 83.56 174 TRP A N 1
ATOM 1305 C CA . TRP A 1 174 ? 2.582 12.047 -11.490 1.00 83.56 174 TRP A CA 1
ATOM 1306 C C . TRP A 1 174 ? 1.937 11.329 -12.681 1.00 83.56 174 TRP A C 1
ATOM 1308 O O . TRP A 1 174 ? 1.700 10.133 -12.604 1.00 83.56 174 TRP A O 1
ATOM 1318 N N . ASN A 1 175 ? 1.713 12.028 -13.796 1.00 78.56 175 ASN A N 1
ATOM 1319 C CA . ASN A 1 175 ? 1.559 11.413 -15.124 1.00 78.56 175 ASN A CA 1
ATOM 1320 C C . ASN A 1 175 ? 0.430 10.361 -15.263 1.00 78.56 175 ASN A C 1
ATOM 1322 O O . ASN A 1 175 ? 0.622 9.310 -15.873 1.00 78.56 175 ASN A O 1
ATOM 1326 N N . LEU A 1 176 ? -0.755 10.637 -14.700 1.00 81.44 176 LEU A N 1
ATOM 1327 C CA . LEU A 1 176 ? -1.914 9.726 -14.758 1.00 81.44 176 LEU A CA 1
ATOM 1328 C C . LEU A 1 176 ? -2.369 9.386 -16.185 1.00 81.44 176 LEU A C 1
ATOM 1330 O O . LEU A 1 176 ? -2.934 8.320 -16.405 1.00 81.44 176 LEU A O 1
ATOM 1334 N N . GLU A 1 177 ? -2.112 10.265 -17.153 1.00 67.81 177 GLU A N 1
ATOM 1335 C CA . GLU A 1 177 ? -2.425 10.050 -18.572 1.00 67.81 177 GLU A CA 1
ATOM 1336 C C . GLU A 1 177 ? -1.769 8.790 -19.158 1.00 67.81 177 GLU A C 1
ATOM 1338 O O . GLU A 1 177 ? -2.304 8.202 -20.093 1.00 67.81 177 GLU A O 1
ATOM 1343 N N . ARG A 1 178 ? -0.663 8.311 -18.574 1.00 67.75 178 ARG A N 1
ATOM 1344 C CA . ARG A 1 178 ? 0.002 7.070 -19.001 1.00 67.75 178 ARG A CA 1
ATOM 1345 C C . ARG A 1 178 ? -0.668 5.789 -18.510 1.00 67.75 178 ARG A C 1
ATOM 1347 O O . ARG A 1 178 ? -0.271 4.712 -18.942 1.00 67.75 178 ARG A O 1
ATOM 1354 N N . LEU A 1 179 ? -1.665 5.881 -17.629 1.00 63.16 179 LEU A N 1
ATOM 1355 C CA . LEU A 1 179 ? -2.397 4.715 -17.122 1.00 63.16 179 LEU A CA 1
ATOM 1356 C C . LEU A 1 179 ? -3.520 4.251 -18.056 1.00 63.16 179 LEU A C 1
ATOM 1358 O O . LEU A 1 179 ? -3.967 3.111 -17.939 1.00 63.16 179 LEU A O 1
ATOM 1362 N N . ALA A 1 180 ? -3.969 5.103 -18.978 1.00 55.69 180 ALA A N 1
ATOM 1363 C CA . ALA A 1 180 ? -5.077 4.803 -19.871 1.00 55.69 180 ALA A CA 1
ATOM 1364 C C . ALA A 1 180 ? -4.598 4.726 -21.332 1.00 55.69 180 ALA A C 1
ATOM 1366 O O . ALA A 1 180 ? -4.200 5.748 -21.893 1.00 55.69 180 ALA A O 1
ATOM 1367 N N . PRO A 1 181 ? -4.723 3.576 -22.026 1.00 52.38 181 PRO A N 1
ATOM 1368 C CA . PRO A 1 181 ? -5.038 3.654 -23.443 1.00 52.38 181 PRO A CA 1
ATOM 1369 C C . PRO A 1 181 ? -6.397 4.361 -23.559 1.00 52.38 181 PRO A C 1
ATOM 1371 O O . PRO A 1 181 ? -7.247 4.213 -22.682 1.00 52.38 181 PRO A O 1
ATOM 1374 N N . SER A 1 182 ? -6.600 5.132 -24.623 1.00 52.38 182 SER A N 1
ATOM 1375 C CA . SER A 1 182 ? -7.671 6.121 -24.872 1.00 52.38 182 SER A CA 1
ATOM 1376 C C . SER A 1 182 ? -9.150 5.689 -24.713 1.00 52.38 182 SER A C 1
ATOM 1378 O O . SER A 1 182 ? -10.039 6.389 -25.189 1.00 52.38 182 SER A O 1
ATOM 1380 N N . SER A 1 183 ? -9.470 4.566 -24.065 1.00 45.41 183 SER A N 1
ATOM 1381 C CA . SER A 1 183 ? -10.800 3.945 -24.062 1.00 45.41 183 SER A CA 1
ATOM 1382 C C . SER A 1 183 ? -11.369 3.529 -22.700 1.00 45.41 183 SER A C 1
ATOM 1384 O O . SER A 1 183 ? -12.478 2.994 -22.671 1.00 45.41 183 SER A O 1
ATOM 1386 N N . ARG A 1 184 ? -10.720 3.799 -21.557 1.00 46.91 184 ARG A N 1
ATOM 1387 C CA . ARG A 1 184 ? -11.384 3.616 -20.254 1.00 46.91 184 ARG A CA 1
ATOM 1388 C C . ARG A 1 184 ? -11.066 4.745 -19.269 1.00 46.91 184 ARG A C 1
ATOM 1390 O O . ARG A 1 184 ? -9.916 4.994 -18.927 1.00 46.91 184 ARG A O 1
ATOM 1397 N N . TRP A 1 185 ? -12.115 5.429 -18.822 1.00 52.22 185 TRP A N 1
ATOM 1398 C CA . TRP A 1 185 ? -12.048 6.473 -17.803 1.00 52.22 185 TRP A CA 1
ATOM 1399 C C . TRP A 1 185 ? -11.738 5.863 -16.432 1.00 52.22 185 TRP A C 1
ATOM 1401 O O . TRP A 1 185 ? -12.295 4.820 -16.082 1.00 52.22 185 TRP A O 1
ATOM 1411 N N . LEU A 1 186 ? -10.890 6.526 -15.639 1.00 49.56 186 LEU A N 1
ATOM 1412 C CA . LEU A 1 186 ? -10.709 6.190 -14.227 1.00 49.56 186 LEU A CA 1
ATOM 1413 C C . LEU A 1 186 ? -12.067 6.378 -13.528 1.00 49.56 186 LEU A C 1
ATOM 1415 O O . LEU A 1 186 ? -12.587 7.494 -13.471 1.00 49.56 186 LEU A O 1
ATOM 1419 N N . GLY A 1 187 ? -12.676 5.294 -13.048 1.00 49.56 187 GLY A N 1
ATOM 1420 C CA . GLY A 1 187 ? -13.958 5.360 -12.350 1.00 49.56 187 GLY A CA 1
ATOM 1421 C C . GLY A 1 187 ? -13.809 6.124 -11.036 1.00 49.56 187 GLY A C 1
ATOM 1422 O O . GLY A 1 187 ? -13.251 5.602 -10.077 1.00 49.56 187 GLY A O 1
ATOM 1423 N N . VAL A 1 188 ? -14.301 7.363 -10.978 1.00 45.59 188 VAL A N 1
ATOM 1424 C CA . VAL A 1 188 ? -14.408 8.114 -9.722 1.00 45.59 188 VAL A CA 1
ATOM 1425 C C . VAL A 1 188 ? -15.682 7.664 -9.012 1.00 45.59 188 VAL A C 1
ATOM 1427 O O . VAL A 1 188 ? -16.781 8.098 -9.355 1.00 45.59 188 VAL A O 1
ATOM 1430 N N . THR A 1 189 ? -15.552 6.794 -8.012 1.00 43.47 189 THR A N 1
ATOM 1431 C CA . THR A 1 189 ? -16.678 6.442 -7.139 1.00 43.47 189 THR A CA 1
ATOM 1432 C C . THR A 1 189 ? -16.809 7.493 -6.041 1.00 43.47 189 THR A C 1
ATOM 1434 O O . THR A 1 189 ? -16.036 7.517 -5.086 1.00 43.47 189 THR A O 1
ATOM 1437 N N . LEU A 1 190 ? -17.809 8.369 -6.154 1.00 35.03 190 LEU A N 1
ATOM 1438 C CA . LEU A 1 190 ? -18.220 9.248 -5.059 1.00 35.03 190 LEU A CA 1
ATOM 1439 C C . LEU A 1 190 ? -19.011 8.434 -4.026 1.00 35.03 190 LEU A C 1
ATOM 1441 O O . LEU A 1 190 ? -20.211 8.219 -4.184 1.00 35.03 190 LEU A O 1
ATOM 1445 N N . GLN A 1 191 ? -18.362 8.001 -2.945 1.00 40.00 191 GLN A N 1
ATOM 1446 C CA . GLN A 1 191 ? -19.085 7.520 -1.766 1.00 40.00 191 GLN A CA 1
ATOM 1447 C C . GLN A 1 191 ? -19.556 8.719 -0.934 1.00 40.00 191 GLN A C 1
ATOM 1449 O O . GLN A 1 191 ? -18.784 9.326 -0.193 1.00 40.00 191 GLN A O 1
ATOM 1454 N N . ARG A 1 192 ? -20.845 9.069 -1.044 1.00 33.56 192 ARG A N 1
ATOM 1455 C CA . ARG A 1 192 ? -21.496 9.933 -0.050 1.00 33.56 192 ARG A CA 1
ATOM 1456 C C . ARG A 1 192 ? -21.666 9.138 1.241 1.00 33.56 192 ARG A C 1
ATOM 1458 O O . ARG A 1 192 ? -22.338 8.110 1.244 1.00 33.56 192 ARG A O 1
ATOM 1465 N N . GLN A 1 193 ? -21.100 9.639 2.335 1.00 38.34 193 GLN A N 1
ATOM 1466 C CA . GLN A 1 193 ? -21.520 9.221 3.670 1.00 38.34 193 GLN A CA 1
ATOM 1467 C C . GLN A 1 193 ? -23.013 9.559 3.826 1.00 38.34 193 GLN A C 1
ATOM 1469 O O . GLN A 1 193 ? -23.400 10.685 3.492 1.00 38.34 193 GLN A O 1
ATOM 1474 N N . PRO A 1 194 ? -23.871 8.633 4.288 1.00 41.91 194 PRO A N 1
ATOM 1475 C CA . PRO A 1 194 ? -25.238 8.987 4.630 1.00 41.91 194 PRO A CA 1
ATOM 1476 C C . PRO A 1 194 ? -25.199 10.036 5.745 1.00 41.91 194 PRO A C 1
ATOM 1478 O O . PRO A 1 194 ? -24.569 9.847 6.784 1.00 41.91 194 PRO A O 1
ATOM 1481 N N . SER A 1 195 ? -25.837 11.180 5.508 1.00 53.38 195 SER A N 1
ATOM 1482 C CA . SER A 1 195 ? -26.004 12.205 6.530 1.00 53.38 195 SER A CA 1
ATOM 1483 C C . SER A 1 195 ? -26.856 11.635 7.661 1.00 53.38 195 SER A C 1
ATOM 1485 O O . SER A 1 195 ? -27.997 11.240 7.420 1.00 53.38 195 SER A O 1
ATOM 1487 N N . ASN A 1 196 ? -26.340 11.646 8.892 1.00 52.81 196 ASN A N 1
ATOM 1488 C CA . ASN A 1 196 ? -27.139 11.448 10.103 1.00 52.81 196 ASN A CA 1
ATOM 1489 C C . ASN A 1 196 ? -28.070 12.655 10.309 1.00 52.81 196 ASN A C 1
ATOM 1491 O O . ASN A 1 196 ? -27.862 13.478 11.196 1.00 52.81 196 ASN A O 1
ATOM 1495 N N . ALA A 1 197 ? -29.094 12.779 9.469 1.00 48.25 197 ALA A N 1
ATOM 1496 C CA . ALA A 1 197 ? -30.176 13.739 9.624 1.00 48.25 197 ALA A CA 1
ATOM 1497 C C . ALA A 1 197 ? -31.356 13.052 10.324 1.00 48.25 197 ALA A C 1
ATOM 1499 O O . ALA A 1 197 ? -32.392 12.795 9.724 1.00 48.25 197 ALA A O 1
ATOM 1500 N N . SER A 1 198 ? -31.164 12.714 11.599 1.00 47.78 198 SER A N 1
ATOM 1501 C CA . SER A 1 198 ? -32.258 12.377 12.517 1.00 47.78 198 SER A CA 1
ATOM 1502 C C . SER A 1 198 ? -31.790 12.508 13.967 1.00 47.78 198 SER A C 1
ATOM 1504 O O . SER A 1 198 ? -31.679 11.521 14.694 1.00 47.78 198 SER A O 1
ATOM 1506 N N . ARG A 1 199 ? -31.476 13.743 14.372 1.00 44.50 199 ARG A N 1
ATOM 1507 C CA . ARG A 1 199 ? -31.593 14.232 15.753 1.00 44.50 199 ARG A CA 1
ATOM 1508 C C . ARG A 1 199 ? -31.908 15.725 15.708 1.00 44.50 199 ARG A C 1
ATOM 1510 O O . ARG A 1 199 ? -30.987 16.530 15.605 1.00 44.50 199 ARG A O 1
ATOM 1517 N N . LEU A 1 200 ? -33.204 16.024 15.718 1.00 36.53 200 LEU A N 1
ATOM 1518 C CA . LEU A 1 200 ? -33.934 17.038 16.494 1.00 36.53 200 LEU A CA 1
ATOM 1519 C C . LEU A 1 200 ? -35.298 17.257 15.834 1.00 36.53 200 LEU A C 1
ATOM 1521 O O . LEU A 1 200 ? -35.321 17.490 14.607 1.00 36.53 200 LEU A O 1
#

pLDDT: mean 80.3, std 18.96, range [33.56, 98.75]